Protein AF-A0A935IYG6-F1 (afdb_monomer)

pLDDT: mean 78.75, std 16.82, range [29.22, 98.38]

Mean predicted aligned error: 13.27 Å

Structure (mmCIF, N/CA/C/O backbone):
data_AF-A0A935IYG6-F1
#
_entry.id   AF-A0A935IYG6-F1
#
loop_
_atom_site.group_PDB
_atom_site.id
_atom_site.type_symbol
_atom_site.label_atom_id
_atom_site.label_alt_id
_atom_site.label_comp_id
_atom_site.label_asym_id
_atom_site.label_entity_id
_atom_site.label_seq_id
_atom_site.pdbx_PDB_ins_code
_atom_site.Cartn_x
_atom_site.Cartn_y
_atom_site.Cartn_z
_atom_site.occupancy
_atom_site.B_iso_or_equiv
_atom_site.auth_seq_id
_atom_site.auth_comp_id
_atom_site.auth_asym_id
_atom_site.auth_atom_id
_atom_site.pdbx_PDB_model_num
ATOM 1 N N . MET A 1 1 ? -19.644 -22.750 62.988 1.00 40.28 1 MET A N 1
ATOM 2 C CA . MET A 1 1 ? -19.690 -23.299 61.615 1.00 40.28 1 MET A CA 1
ATOM 3 C C . MET A 1 1 ? -19.939 -22.162 60.631 1.00 40.28 1 MET A C 1
ATOM 5 O O . MET A 1 1 ? -20.826 -21.366 60.889 1.00 40.28 1 MET A O 1
ATOM 9 N N . LYS A 1 2 ? -19.147 -22.126 59.548 1.00 41.41 2 LYS A N 1
ATOM 10 C CA . LYS A 1 2 ? -19.272 -21.324 58.309 1.00 41.41 2 LYS A CA 1
ATOM 11 C C . LYS A 1 2 ? -19.152 -19.790 58.419 1.00 41.41 2 LYS A C 1
ATOM 13 O O . LYS A 1 2 ? -20.138 -19.070 58.487 1.00 41.41 2 LYS A O 1
ATOM 18 N N . LYS A 1 3 ? -17.904 -19.307 58.312 1.00 43.28 3 LYS A N 1
ATOM 19 C CA . LYS A 1 3 ? -17.588 -17.975 57.767 1.00 43.28 3 LYS A CA 1
ATOM 20 C C . LYS A 1 3 ? -17.983 -17.962 56.285 1.00 43.28 3 LYS A C 1
ATOM 22 O O . LYS A 1 3 ? -17.543 -18.831 55.534 1.00 43.28 3 LYS A O 1
ATOM 27 N N . LEU A 1 4 ? -18.822 -17.009 55.894 1.00 43.34 4 LEU A N 1
ATOM 28 C CA . LEU A 1 4 ? -19.201 -16.761 54.507 1.00 43.34 4 LE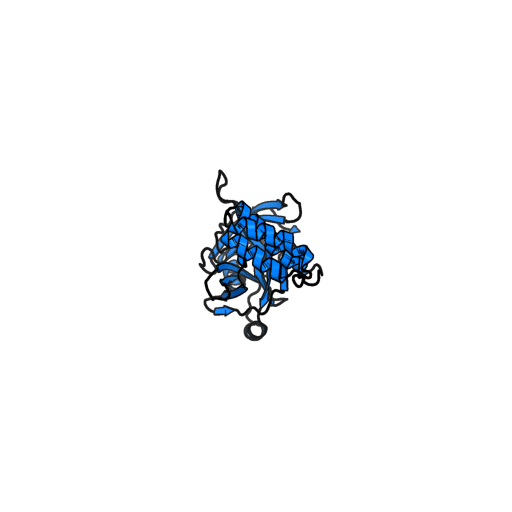U A CA 1
ATOM 29 C C . LEU A 1 4 ? -17.998 -16.113 53.801 1.00 43.34 4 LEU A C 1
ATOM 31 O O . LEU A 1 4 ? -17.672 -14.956 54.051 1.00 43.34 4 LEU A O 1
ATOM 35 N N . LEU A 1 5 ? -17.281 -16.894 52.995 1.00 43.50 5 LEU A N 1
ATOM 36 C CA . LEU A 1 5 ? -16.198 -16.411 52.145 1.00 43.50 5 LEU A CA 1
ATOM 37 C C . LEU A 1 5 ? -16.827 -15.914 50.837 1.00 43.50 5 LEU A C 1
ATOM 39 O O . LEU A 1 5 ? -17.147 -16.710 49.957 1.00 43.50 5 LEU A O 1
ATOM 43 N N . THR A 1 6 ? -17.046 -14.607 50.724 1.00 47.53 6 THR A N 1
ATOM 44 C CA . THR A 1 6 ? -17.443 -13.982 49.458 1.00 47.53 6 THR A CA 1
ATOM 45 C C . THR A 1 6 ? -16.228 -13.962 48.536 1.00 47.53 6 THR A C 1
ATOM 47 O O . THR A 1 6 ? -15.351 -13.110 48.659 1.00 47.53 6 THR A O 1
ATOM 50 N N . ILE A 1 7 ? -16.152 -14.934 47.629 1.00 48.38 7 ILE A N 1
ATOM 51 C CA . ILE A 1 7 ? -15.194 -14.938 46.523 1.00 48.38 7 ILE A CA 1
ATOM 52 C C . ILE A 1 7 ? -15.713 -13.938 45.484 1.00 48.38 7 ILE A C 1
ATOM 54 O O . ILE A 1 7 ? -16.640 -14.232 44.732 1.00 48.38 7 ILE A O 1
ATOM 58 N N . LEU A 1 8 ? -15.129 -12.740 45.455 1.00 48.56 8 LEU A N 1
ATOM 59 C CA . LEU A 1 8 ? -15.246 -11.832 44.316 1.00 48.56 8 LEU A CA 1
ATOM 60 C C . LEU A 1 8 ? -14.416 -12.416 43.168 1.00 48.56 8 LEU A C 1
ATOM 62 O O . LEU A 1 8 ? -13.206 -12.220 43.089 1.00 48.56 8 LEU A O 1
ATOM 66 N N . ILE A 1 9 ? -15.075 -13.162 42.284 1.00 48.91 9 ILE A N 1
ATOM 67 C CA . ILE A 1 9 ? -14.540 -13.482 40.962 1.00 48.91 9 ILE A CA 1
ATOM 68 C C . ILE A 1 9 ? -14.568 -12.170 40.177 1.00 48.91 9 ILE A C 1
ATOM 70 O O . ILE A 1 9 ? -15.597 -11.786 39.622 1.00 48.91 9 ILE A O 1
ATOM 74 N N . SER A 1 10 ? -13.457 -11.433 40.178 1.00 52.28 10 SER A N 1
ATOM 75 C CA . SER A 1 10 ? -13.277 -10.315 39.258 1.00 52.28 10 SER A CA 1
ATOM 76 C C . SER A 1 10 ? -13.258 -10.884 37.841 1.00 52.28 10 SER A C 1
ATOM 78 O O . SER A 1 10 ? -12.287 -11.533 37.445 1.00 52.28 10 SER A O 1
ATOM 80 N N . LEU A 1 11 ? -14.354 -10.685 37.101 1.00 49.28 11 LEU A N 1
ATOM 81 C CA . LEU A 1 11 ? -14.415 -10.940 35.667 1.00 49.28 11 LEU A CA 1
ATOM 82 C C . LEU A 1 11 ? -13.204 -10.279 35.007 1.00 49.28 11 LEU A C 1
ATOM 84 O O . LEU A 1 11 ? -13.003 -9.069 35.126 1.00 49.28 11 LEU A O 1
ATOM 88 N N . SER A 1 12 ? -12.416 -11.080 34.299 1.00 45.16 12 SER A N 1
ATOM 89 C CA . SER A 1 12 ? -11.408 -10.608 33.366 1.00 45.16 12 SER A CA 1
ATOM 90 C C . SER A 1 12 ? -12.100 -9.775 32.290 1.00 45.16 12 SER A C 1
ATOM 92 O O . SER A 1 12 ? -12.625 -10.288 31.302 1.00 45.16 12 SER A O 1
ATOM 94 N N . PHE A 1 13 ? -12.113 -8.458 32.479 1.00 50.12 13 PHE A N 1
ATOM 95 C CA . PHE A 1 13 ? -12.358 -7.547 31.378 1.00 50.12 13 PHE A CA 1
ATOM 96 C C . PHE A 1 13 ? -11.207 -7.751 30.396 1.00 50.12 13 PHE A C 1
ATOM 98 O O . PHE A 1 13 ? -10.079 -7.328 30.638 1.00 50.12 13 PHE A O 1
ATOM 105 N N . GLY A 1 14 ? -11.491 -8.442 29.292 1.00 47.25 14 GLY A N 1
ATOM 106 C CA . GLY A 1 14 ? -10.667 -8.410 28.094 1.00 47.25 14 GLY A CA 1
ATOM 107 C C . GLY A 1 14 ? -10.685 -6.993 27.538 1.00 47.25 14 GLY A C 1
ATOM 108 O O . GLY A 1 14 ? -11.363 -6.709 26.555 1.00 47.25 14 GLY A O 1
ATOM 109 N N . GLN A 1 15 ? -9.972 -6.081 28.195 1.00 46.12 15 GLN A N 1
ATOM 110 C CA . GLN A 1 15 ? -9.564 -4.833 27.588 1.00 46.12 15 GLN A CA 1
ATOM 111 C C . GLN A 1 15 ? -8.638 -5.237 26.451 1.00 46.12 15 GLN A C 1
ATOM 113 O O . GLN A 1 15 ? -7.500 -5.657 26.658 1.00 46.12 15 GLN A O 1
ATOM 118 N N . LEU A 1 16 ? -9.173 -5.178 25.235 1.00 47.53 16 LEU A N 1
ATOM 119 C CA . LEU A 1 16 ? -8.392 -5.196 24.016 1.00 47.53 16 LEU A CA 1
ATOM 120 C C . LEU A 1 16 ? -7.551 -3.911 24.030 1.00 47.53 16 LEU A C 1
ATOM 122 O O . LEU A 1 16 ? -7.937 -2.901 23.446 1.00 47.53 16 LEU A O 1
ATOM 126 N N . LEU A 1 17 ? -6.469 -3.909 24.809 1.00 54.66 17 LEU A N 1
ATOM 127 C CA . LEU A 1 17 ? -5.545 -2.791 24.859 1.00 54.66 17 LEU A CA 1
ATOM 128 C C . LEU A 1 17 ? -4.977 -2.643 23.453 1.00 54.66 17 LEU A C 1
ATOM 130 O O . LEU A 1 17 ? -4.512 -3.623 22.864 1.00 54.66 17 LEU A O 1
ATOM 134 N N . ALA A 1 18 ? -5.064 -1.431 22.906 1.00 56.53 18 ALA A N 1
ATOM 135 C CA . ALA A 1 18 ? -4.290 -1.082 21.730 1.00 56.53 18 ALA A CA 1
ATOM 136 C C . ALA A 1 18 ? -2.843 -1.501 22.009 1.00 56.53 18 ALA A C 1
ATOM 138 O O . ALA A 1 18 ? -2.280 -1.139 23.044 1.00 56.53 18 ALA A O 1
ATOM 139 N N . GLN A 1 19 ? -2.298 -2.365 21.155 1.00 69.88 19 GLN A N 1
ATOM 140 C CA . GLN A 1 19 ? -0.937 -2.837 21.322 1.00 69.88 19 GLN A CA 1
ATOM 141 C C . GLN A 1 19 ? 0.008 -1.631 21.254 1.00 69.88 19 GLN A C 1
ATOM 143 O O . GLN A 1 19 ? -0.210 -0.729 20.447 1.00 69.88 19 GLN A O 1
ATOM 148 N N . ASP A 1 20 ? 1.023 -1.614 22.119 1.00 84.25 20 ASP A N 1
ATOM 149 C CA . ASP A 1 20 ? 2.047 -0.569 22.108 1.00 84.25 20 ASP A CA 1
ATOM 150 C C . ASP A 1 20 ? 2.700 -0.482 20.720 1.00 84.25 20 ASP A C 1
ATOM 152 O O . ASP A 1 20 ? 2.922 -1.518 20.081 1.00 84.25 20 ASP A O 1
ATOM 156 N N . ALA A 1 21 ? 2.984 0.737 20.260 1.00 91.69 21 ALA A N 1
ATOM 157 C CA . ALA A 1 21 ? 3.520 1.025 18.934 1.00 91.69 21 ALA A CA 1
ATOM 158 C C . ALA A 1 21 ? 4.798 0.218 18.665 1.00 91.69 21 ALA A C 1
ATOM 160 O O . ALA A 1 21 ? 4.948 -0.355 17.589 1.00 91.69 21 ALA A O 1
ATOM 161 N N . GLU A 1 22 ? 5.659 0.082 19.677 1.00 93.62 22 GLU A N 1
ATOM 162 C CA . GLU A 1 22 ? 6.867 -0.748 19.638 1.00 93.62 22 GLU A CA 1
ATOM 163 C C . GLU A 1 22 ? 6.551 -2.197 19.245 1.00 93.62 22 GLU A C 1
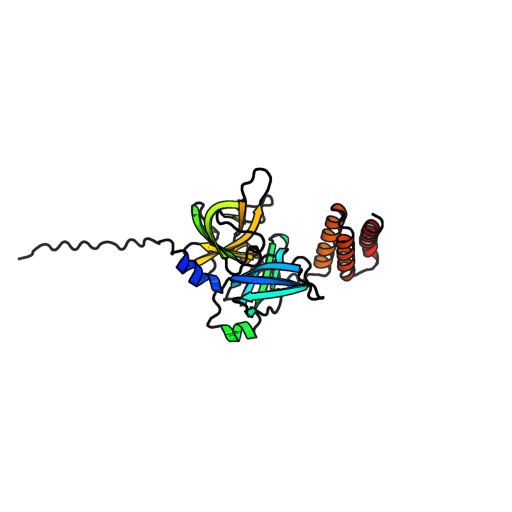ATOM 165 O O . GLU A 1 22 ? 7.103 -2.734 18.289 1.00 93.62 22 GLU A O 1
ATOM 170 N N . LYS A 1 23 ? 5.577 -2.823 19.908 1.00 91.44 23 LYS A N 1
ATOM 171 C CA . LYS A 1 23 ? 5.231 -4.223 19.636 1.00 91.44 23 LYS A CA 1
ATOM 172 C C . LYS A 1 23 ? 4.474 -4.406 18.319 1.00 91.44 23 LYS A C 1
ATOM 174 O O . LYS A 1 23 ? 4.378 -5.533 17.827 1.00 91.44 23 LYS A O 1
ATOM 179 N N . VAL A 1 24 ? 3.832 -3.354 17.804 1.00 93.38 24 VAL A N 1
ATOM 180 C CA . VAL A 1 24 ? 3.268 -3.362 16.446 1.00 93.38 24 VAL A CA 1
ATOM 181 C C . VAL A 1 24 ? 4.408 -3.317 15.438 1.00 93.38 24 VAL A C 1
ATOM 183 O O . VAL A 1 24 ? 4.445 -4.149 14.532 1.00 93.38 24 VAL A O 1
ATOM 186 N N . TYR A 1 25 ? 5.363 -2.412 15.645 1.00 94.06 25 TYR A N 1
ATOM 187 C CA . TYR A 1 25 ? 6.549 -2.281 14.815 1.00 94.06 25 TYR A CA 1
ATOM 188 C C . TYR A 1 25 ? 7.324 -3.596 14.731 1.00 94.06 25 TYR A C 1
ATOM 190 O O . TYR A 1 25 ? 7.471 -4.127 13.639 1.00 94.06 25 TYR A O 1
ATOM 198 N N . GLU A 1 26 ? 7.709 -4.200 15.857 1.00 91.38 26 GLU A N 1
ATOM 199 C CA . GLU A 1 26 ? 8.453 -5.472 15.884 1.00 91.38 26 GLU A CA 1
ATOM 200 C C . GLU A 1 26 ? 7.781 -6.594 15.077 1.00 91.38 26 GLU A C 1
ATOM 202 O O . GLU A 1 26 ? 8.454 -7.408 14.447 1.00 91.38 26 GLU A O 1
ATOM 207 N N . LYS A 1 27 ? 6.444 -6.646 15.084 1.00 89.69 27 LYS A N 1
ATOM 208 C CA . LYS A 1 27 ? 5.678 -7.686 14.383 1.00 89.69 27 LYS A CA 1
ATOM 209 C C . LYS A 1 27 ? 5.507 -7.417 12.896 1.00 89.69 27 LYS A C 1
ATOM 211 O O . LYS A 1 27 ? 5.403 -8.367 12.123 1.00 89.69 27 LYS A O 1
ATOM 216 N N . VAL A 1 28 ? 5.376 -6.150 12.514 1.00 91.50 28 VAL A N 1
ATOM 217 C CA . VAL A 1 28 ? 4.995 -5.755 11.152 1.00 91.50 28 VAL A CA 1
ATOM 218 C C . VAL A 1 28 ? 6.203 -5.358 10.321 1.00 91.50 28 VAL A C 1
ATOM 220 O O . VAL A 1 28 ? 6.216 -5.637 9.127 1.00 91.50 28 VAL A O 1
ATOM 223 N N . ASN A 1 29 ? 7.199 -4.730 10.943 1.00 91.50 29 ASN A N 1
ATOM 224 C CA . ASN A 1 29 ? 8.321 -4.074 10.289 1.00 91.50 29 ASN A CA 1
ATOM 225 C C . ASN A 1 29 ? 8.933 -4.923 9.186 1.00 91.50 29 ASN A C 1
ATOM 227 O O . ASN A 1 29 ? 9.077 -4.475 8.056 1.00 91.50 29 ASN A O 1
ATOM 231 N N . ASP A 1 30 ? 9.262 -6.167 9.520 1.00 89.94 30 ASP A N 1
ATOM 232 C CA . ASP A 1 30 ? 10.034 -6.973 8.598 1.00 89.94 30 ASP A CA 1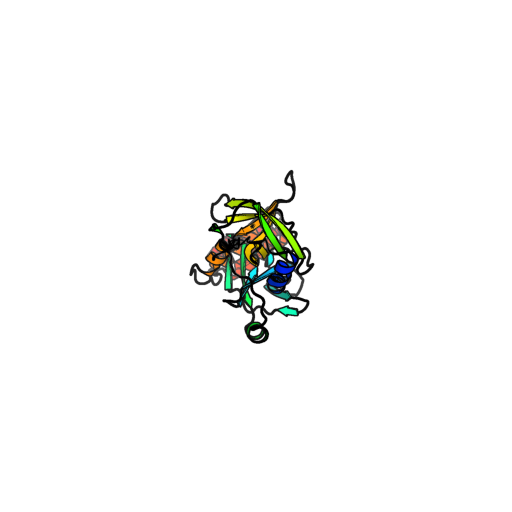
ATOM 233 C C . ASP A 1 30 ? 9.211 -7.423 7.372 1.00 89.94 30 ASP A C 1
ATOM 235 O O . ASP A 1 30 ? 9.782 -7.867 6.378 1.00 89.94 30 ASP A O 1
ATOM 239 N N . ALA A 1 31 ? 7.876 -7.306 7.428 1.00 91.69 31 ALA A N 1
ATOM 240 C CA . ALA A 1 31 ? 6.977 -7.563 6.303 1.00 91.69 31 ALA A CA 1
ATOM 241 C C . ALA A 1 31 ? 6.884 -6.373 5.336 1.00 91.69 31 ALA A C 1
ATOM 243 O O . ALA A 1 31 ? 6.247 -6.496 4.290 1.00 91.69 31 ALA A O 1
ATOM 244 N N . VAL A 1 32 ? 7.459 -5.220 5.685 1.00 94.06 32 VAL A N 1
ATOM 245 C CA . VAL A 1 32 ? 7.469 -4.016 4.854 1.00 94.06 32 VAL A CA 1
ATOM 246 C C . VAL A 1 32 ? 8.848 -3.862 4.238 1.00 94.06 32 VAL A C 1
ATOM 248 O O . VAL A 1 32 ? 9.844 -3.822 4.951 1.00 94.06 32 VAL A O 1
ATOM 251 N N . VAL A 1 33 ? 8.883 -3.761 2.914 1.00 93.69 33 VAL A N 1
ATOM 252 C CA . VAL A 1 33 ? 10.106 -3.670 2.114 1.00 93.69 33 VAL A CA 1
ATOM 253 C C . VAL A 1 33 ? 10.189 -2.321 1.424 1.00 93.69 33 VAL A C 1
ATOM 255 O O . VAL A 1 33 ? 9.171 -1.684 1.142 1.00 93.69 33 VAL A O 1
ATOM 258 N N . ARG A 1 34 ? 11.401 -1.895 1.091 1.00 94.62 34 ARG A N 1
ATOM 259 C CA . ARG A 1 34 ? 11.626 -0.792 0.159 1.00 94.62 34 ARG A CA 1
ATOM 260 C C . ARG A 1 34 ? 11.544 -1.315 -1.271 1.00 94.62 34 ARG A C 1
ATOM 262 O O . ARG A 1 34 ? 11.990 -2.425 -1.551 1.00 94.62 34 ARG A O 1
ATOM 269 N N . ILE A 1 35 ? 10.965 -0.520 -2.162 1.00 94.88 35 ILE A N 1
ATOM 270 C CA . ILE A 1 35 ? 10.885 -0.810 -3.593 1.00 94.88 35 ILE A CA 1
ATOM 271 C C . ILE A 1 35 ? 11.725 0.213 -4.338 1.00 94.88 35 ILE A C 1
ATOM 273 O O . ILE A 1 35 ? 11.615 1.409 -4.077 1.00 94.88 35 ILE A O 1
ATOM 277 N N . PHE A 1 36 ? 12.519 -0.271 -5.282 1.00 91.88 36 PHE A N 1
ATOM 278 C CA . PHE A 1 36 ? 13.256 0.541 -6.236 1.00 91.88 36 PHE A CA 1
ATOM 279 C C . PHE A 1 36 ? 12.905 0.124 -7.647 1.00 91.88 36 PHE A C 1
ATOM 281 O O . PHE A 1 36 ? 12.746 -1.067 -7.926 1.00 91.88 36 PHE A O 1
ATOM 288 N N . THR A 1 37 ? 12.821 1.104 -8.532 1.00 89.00 37 THR A N 1
ATOM 289 C CA . THR A 1 37 ? 12.552 0.874 -9.943 1.00 89.00 37 THR A CA 1
ATOM 290 C C . THR A 1 37 ? 13.620 1.530 -10.796 1.00 89.00 37 THR A C 1
ATOM 292 O O . THR A 1 37 ? 14.154 2.585 -10.445 1.00 89.00 37 THR A O 1
ATOM 295 N N . TYR A 1 38 ? 13.972 0.870 -11.895 1.00 81.12 38 TYR A N 1
ATOM 296 C CA . TYR A 1 38 ? 15.053 1.282 -12.781 1.00 81.12 38 TYR A CA 1
ATOM 297 C C . TYR A 1 38 ? 14.644 1.119 -14.235 1.00 81.12 38 TYR A C 1
ATOM 299 O O . TYR A 1 38 ? 13.874 0.216 -14.578 1.00 81.12 38 TYR A O 1
ATOM 307 N N . HIS A 1 39 ? 15.239 1.947 -15.083 1.00 79.56 39 HIS A N 1
ATOM 308 C CA . HIS A 1 39 ? 15.209 1.713 -16.515 1.00 79.56 39 HIS A CA 1
ATOM 309 C C . HIS A 1 39 ? 16.149 0.566 -16.912 1.00 79.56 39 HIS A C 1
ATOM 311 O O . HIS A 1 39 ? 17.020 0.150 -16.141 1.00 79.56 39 HIS A O 1
ATOM 317 N N . ASN A 1 40 ? 16.006 0.060 -18.138 1.00 77.31 40 ASN A N 1
ATOM 318 C CA . ASN A 1 40 ? 16.888 -0.983 -18.686 1.00 77.31 40 ASN A CA 1
ATOM 319 C C . ASN A 1 40 ? 18.382 -0.607 -18.708 1.00 77.31 40 ASN A C 1
ATOM 321 O O . ASN A 1 40 ? 19.232 -1.493 -18.691 1.00 77.31 40 ASN A O 1
ATOM 325 N N . ASP A 1 41 ? 18.712 0.684 -18.733 1.00 81.88 41 ASP A N 1
ATOM 326 C CA . ASP A 1 41 ? 20.089 1.187 -18.636 1.00 81.88 41 ASP A CA 1
ATOM 327 C C . ASP A 1 41 ? 20.609 1.269 -17.184 1.00 81.88 41 ASP A C 1
ATOM 329 O O . ASP A 1 41 ? 21.698 1.785 -16.935 1.00 81.88 41 ASP A O 1
ATOM 333 N N . HIS A 1 42 ? 19.838 0.739 -16.227 1.00 79.50 42 HIS A N 1
ATOM 334 C CA . HIS A 1 42 ? 20.088 0.746 -14.785 1.00 79.50 42 HIS A CA 1
ATOM 335 C C . HIS A 1 42 ? 20.084 2.131 -14.127 1.00 79.50 42 HIS A C 1
ATOM 337 O O . HIS A 1 42 ? 20.491 2.263 -12.968 1.00 79.50 42 HIS A O 1
ATOM 343 N N . THR A 1 43 ? 19.581 3.163 -14.805 1.00 83.88 43 THR A N 1
ATOM 344 C CA . THR A 1 43 ? 19.320 4.452 -14.161 1.00 83.88 43 THR A CA 1
ATOM 345 C C . THR A 1 43 ? 18.130 4.340 -13.206 1.00 83.88 43 THR A C 1
ATOM 347 O O . THR A 1 43 ? 17.142 3.654 -13.476 1.00 83.88 43 THR A O 1
ATOM 350 N N . SER A 1 44 ? 18.246 4.972 -12.035 1.00 86.81 44 SER A N 1
ATOM 351 C CA . SER A 1 44 ? 17.179 4.985 -11.030 1.00 86.81 44 SER A CA 1
ATOM 352 C C . SER A 1 44 ? 15.971 5.750 -11.564 1.00 86.81 44 SER A C 1
ATOM 354 O O . SER A 1 44 ? 16.103 6.918 -11.918 1.00 86.81 44 SER A O 1
ATOM 356 N N . HIS A 1 45 ? 14.801 5.115 -11.546 1.00 87.12 45 HIS A N 1
ATOM 357 C CA . HIS A 1 45 ? 13.539 5.711 -11.977 1.00 87.12 45 HIS A CA 1
ATOM 358 C C . HIS A 1 45 ? 12.710 6.192 -10.781 1.00 87.12 45 HIS A C 1
ATOM 360 O O . HIS A 1 45 ? 12.352 7.365 -10.683 1.00 87.12 45 HIS A O 1
ATOM 366 N N . GLY A 1 46 ? 12.445 5.296 -9.830 1.00 87.56 46 GLY A N 1
ATOM 367 C CA . GLY A 1 46 ? 11.523 5.565 -8.735 1.00 87.56 46 GLY A CA 1
ATOM 368 C C . GLY A 1 46 ? 11.820 4.757 -7.482 1.00 87.56 46 GLY A C 1
ATOM 369 O O . GLY A 1 46 ? 12.636 3.833 -7.460 1.00 87.56 46 GLY A O 1
ATOM 370 N N . GLN A 1 47 ? 11.137 5.135 -6.405 1.00 92.19 47 GLN A N 1
ATOM 371 C CA . GLN A 1 47 ? 11.171 4.398 -5.153 1.00 92.19 47 GLN A CA 1
ATOM 372 C C . GLN A 1 47 ? 9.814 4.412 -4.461 1.00 92.19 47 GLN A C 1
ATOM 374 O O . GLN A 1 47 ? 9.026 5.352 -4.591 1.00 92.19 47 GLN A O 1
ATOM 379 N N . GLY A 1 48 ? 9.586 3.387 -3.656 1.00 95.38 48 GLY A N 1
ATOM 380 C CA . GLY A 1 48 ? 8.387 3.233 -2.860 1.00 95.38 48 GLY A CA 1
ATOM 381 C C . GLY A 1 48 ? 8.588 2.229 -1.740 1.00 95.38 48 GLY A C 1
ATOM 382 O O . GLY A 1 48 ? 9.702 1.903 -1.326 1.00 95.38 48 GLY A O 1
ATOM 383 N N . SER A 1 49 ? 7.470 1.717 -1.265 1.00 97.25 49 SER A N 1
ATOM 384 C CA . SER A 1 49 ? 7.380 0.673 -0.259 1.00 97.25 49 SER A CA 1
ATOM 385 C C . SER A 1 49 ? 6.584 -0.503 -0.813 1.00 97.25 49 SER A C 1
ATOM 387 O O . SER A 1 49 ? 5.858 -0.376 -1.800 1.00 97.25 49 SER A O 1
ATOM 389 N N . GLY A 1 50 ? 6.706 -1.660 -0.182 1.00 95.75 50 GLY A N 1
ATOM 390 C CA . GLY A 1 50 ? 5.895 -2.825 -0.486 1.00 95.75 50 GLY A CA 1
ATOM 391 C C . GLY A 1 50 ? 5.605 -3.636 0.765 1.00 95.75 50 GLY A C 1
ATOM 392 O O . GLY A 1 50 ? 6.285 -3.495 1.779 1.00 95.75 50 GLY A O 1
ATOM 393 N N . VAL A 1 51 ? 4.597 -4.500 0.695 1.00 95.12 51 VAL A N 1
ATOM 394 C CA . VAL A 1 51 ? 4.166 -5.336 1.819 1.00 95.12 51 VAL A CA 1
ATOM 395 C C . VAL A 1 51 ? 4.142 -6.801 1.410 1.00 95.12 51 VAL A C 1
ATOM 397 O O . VAL A 1 51 ? 3.468 -7.173 0.448 1.00 95.12 51 VAL A O 1
ATOM 400 N N . ILE A 1 52 ? 4.851 -7.639 2.163 1.00 90.81 52 ILE A N 1
ATOM 401 C CA . ILE A 1 52 ? 4.923 -9.083 1.955 1.00 90.81 52 ILE A CA 1
ATOM 402 C C . ILE A 1 52 ? 3.705 -9.779 2.579 1.00 90.81 52 ILE A C 1
ATOM 404 O O . ILE A 1 52 ? 3.435 -9.666 3.779 1.00 90.81 52 ILE A O 1
ATOM 408 N N . ILE A 1 53 ? 3.008 -10.588 1.776 1.00 84.56 53 ILE A N 1
ATOM 409 C CA . ILE A 1 53 ? 1.898 -11.447 2.211 1.00 84.56 53 ILE A CA 1
ATOM 410 C C . ILE A 1 53 ? 2.248 -12.925 1.987 1.00 84.56 53 ILE A C 1
ATOM 412 O O . ILE A 1 53 ? 2.398 -13.381 0.849 1.00 84.56 53 ILE A O 1
ATOM 416 N N . LYS A 1 54 ? 2.352 -13.687 3.092 1.00 64.88 54 LYS A N 1
ATOM 417 C CA . LYS A 1 54 ? 2.949 -15.044 3.126 1.00 64.88 54 LYS A CA 1
ATOM 418 C C . LYS A 1 54 ? 2.244 -16.043 2.274 1.00 64.88 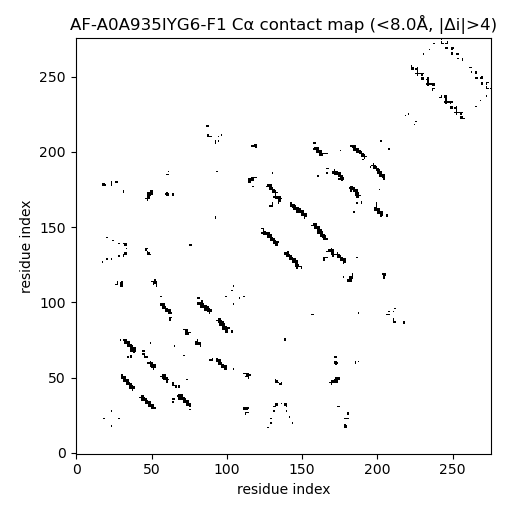54 LYS A C 1
ATOM 420 O O . LYS A 1 54 ? 2.901 -16.782 1.551 1.00 64.88 54 LYS A O 1
ATOM 425 N N . ASP A 1 55 ? 0.924 -16.087 2.434 1.00 66.12 55 ASP A N 1
ATOM 426 C CA . ASP A 1 55 ? 0.139 -17.248 2.030 1.00 66.12 55 ASP A CA 1
ATOM 427 C C . ASP A 1 55 ? 0.262 -17.493 0.524 1.00 66.12 55 ASP A C 1
ATOM 429 O O . ASP A 1 55 ? -0.033 -18.580 0.040 1.00 66.12 55 ASP A O 1
ATOM 433 N N . LYS A 1 56 ? 0.734 -16.477 -0.209 1.00 65.19 56 LYS A N 1
ATOM 434 C CA . LYS A 1 56 ? 0.922 -16.494 -1.651 1.00 65.19 56 LYS A CA 1
ATOM 435 C C . LYS A 1 56 ? 2.333 -16.075 -2.103 1.00 65.19 56 LYS A C 1
ATOM 437 O O . LYS A 1 56 ? 2.625 -16.121 -3.291 1.00 65.19 56 LYS A O 1
ATOM 442 N N . GLY A 1 57 ? 3.223 -15.697 -1.177 1.00 78.31 57 GLY A N 1
ATOM 443 C CA . GLY A 1 57 ? 4.566 -15.199 -1.493 1.00 78.31 57 GLY A CA 1
ATOM 444 C C . GLY A 1 57 ? 4.540 -13.902 -2.301 1.00 78.31 57 GLY A C 1
ATOM 445 O O . GLY A 1 57 ? 5.325 -13.739 -3.228 1.00 78.31 57 GLY A O 1
ATOM 446 N N . TRP A 1 58 ? 3.599 -13.011 -2.002 1.00 87.44 58 TRP A N 1
ATOM 447 C CA . TRP A 1 58 ? 3.373 -11.801 -2.788 1.00 87.44 58 TRP A CA 1
ATOM 448 C C . TRP A 1 58 ? 3.961 -10.568 -2.124 1.00 87.44 58 TRP A C 1
ATOM 450 O O . TRP A 1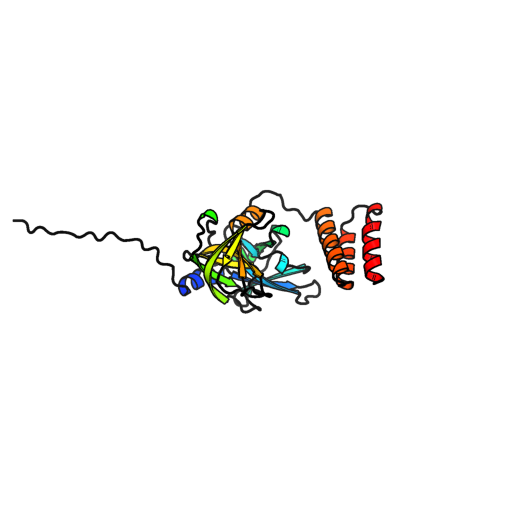 58 ? 3.929 -10.458 -0.901 1.00 87.44 58 TRP A O 1
ATOM 460 N N . VAL A 1 59 ? 4.414 -9.621 -2.939 1.00 91.88 59 VAL A N 1
ATOM 461 C CA . VAL A 1 59 ? 4.692 -8.243 -2.533 1.00 91.88 59 VAL A CA 1
ATOM 462 C C . VAL A 1 59 ? 3.641 -7.346 -3.162 1.00 91.88 59 VAL A C 1
ATOM 464 O O . VAL A 1 59 ? 3.501 -7.310 -4.383 1.00 91.88 59 VAL A O 1
ATOM 467 N N . ILE A 1 60 ? 2.889 -6.637 -2.330 1.00 94.50 60 ILE A N 1
ATOM 468 C CA . ILE A 1 60 ? 1.933 -5.621 -2.769 1.00 94.50 60 ILE A CA 1
ATOM 469 C C . ILE A 1 60 ? 2.629 -4.269 -2.734 1.00 94.50 60 ILE A C 1
ATOM 471 O O . ILE A 1 60 ? 3.250 -3.929 -1.733 1.00 94.50 60 ILE A O 1
ATOM 475 N N . THR A 1 61 ? 2.483 -3.489 -3.795 1.00 95.81 61 THR A N 1
ATOM 476 C CA . THR A 1 61 ? 2.880 -2.081 -3.853 1.00 95.81 61 THR A CA 1
ATOM 477 C C . THR A 1 61 ? 1.869 -1.302 -4.700 1.00 95.81 61 THR A C 1
ATOM 479 O O . THR A 1 61 ? 0.854 -1.855 -5.141 1.00 95.81 61 THR A O 1
ATOM 482 N N . ASN A 1 62 ? 2.105 -0.011 -4.904 1.00 94.75 62 ASN A N 1
ATOM 483 C CA . ASN A 1 62 ? 1.294 0.783 -5.812 1.00 94.75 62 ASN A CA 1
ATOM 484 C C . ASN A 1 62 ? 1.749 0.630 -7.262 1.00 94.75 62 ASN A C 1
ATOM 486 O O . ASN A 1 62 ? 2.934 0.470 -7.544 1.00 94.75 62 ASN A O 1
ATOM 490 N N . TYR A 1 63 ? 0.800 0.724 -8.189 1.00 91.38 63 TYR A N 1
ATOM 491 C CA . TYR A 1 63 ? 1.096 0.673 -9.618 1.00 91.38 63 TYR A CA 1
ATOM 492 C C . TYR A 1 63 ? 1.966 1.855 -10.056 1.00 91.38 63 TYR A C 1
ATOM 494 O O . TYR A 1 63 ? 2.937 1.662 -10.782 1.00 91.38 63 TYR A O 1
ATOM 502 N N . HIS A 1 64 ? 1.695 3.062 -9.552 1.00 89.12 64 HIS A N 1
ATOM 503 C CA . HIS A 1 64 ? 2.469 4.252 -9.913 1.00 89.12 64 HIS A CA 1
ATOM 504 C C . HIS A 1 64 ? 3.935 4.212 -9.452 1.00 89.12 64 HIS A C 1
ATOM 506 O O . HIS A 1 64 ? 4.737 4.983 -9.965 1.00 89.12 64 HIS A O 1
ATOM 512 N N . VAL A 1 65 ? 4.303 3.334 -8.506 1.00 90.81 65 VAL A N 1
ATOM 513 C CA . VAL A 1 65 ? 5.711 3.140 -8.105 1.00 90.81 65 VAL A CA 1
ATOM 514 C C . VAL A 1 65 ? 6.522 2.526 -9.250 1.00 90.81 65 VAL A C 1
ATOM 516 O O . VAL A 1 65 ? 7.714 2.807 -9.370 1.00 90.81 65 VAL A O 1
ATOM 519 N N . LEU A 1 66 ? 5.881 1.715 -10.103 1.00 85.38 66 LEU A N 1
ATOM 520 C CA . LEU A 1 66 ? 6.505 1.176 -11.310 1.00 85.38 66 LEU A CA 1
ATOM 521 C C . LEU A 1 66 ? 6.757 2.269 -12.354 1.00 85.38 66 LEU A C 1
ATOM 523 O O . LEU A 1 66 ? 7.834 2.298 -12.936 1.00 85.38 66 LEU A O 1
ATOM 527 N N . GLY A 1 67 ? 5.790 3.165 -12.570 1.00 78.25 67 GLY A N 1
ATOM 528 C CA . GLY A 1 67 ? 5.896 4.196 -13.603 1.00 78.25 67 GLY A CA 1
ATOM 529 C C . GLY A 1 67 ? 6.092 3.575 -14.990 1.00 78.25 67 GLY A C 1
ATOM 530 O O . GLY A 1 67 ? 5.323 2.697 -15.387 1.00 78.25 67 GLY A O 1
ATOM 531 N N . ASP A 1 68 ? 7.118 4.019 -15.716 1.00 74.69 68 ASP A N 1
ATOM 532 C CA . ASP A 1 68 ? 7.547 3.437 -16.994 1.00 74.69 68 ASP A CA 1
ATOM 533 C C . ASP A 1 68 ? 8.842 2.611 -16.887 1.00 74.69 68 ASP A C 1
ATOM 535 O O . ASP A 1 68 ? 9.413 2.236 -17.914 1.00 74.69 68 ASP A O 1
ATOM 539 N N . ALA A 1 69 ? 9.276 2.300 -15.661 1.00 74.69 69 ALA A N 1
ATOM 540 C CA . ALA A 1 69 ? 10.433 1.456 -15.398 1.00 74.69 69 ALA A CA 1
ATOM 541 C C . ALA A 1 69 ? 10.210 0.003 -15.835 1.00 74.69 69 ALA A C 1
ATOM 543 O O . ALA A 1 69 ? 9.118 -0.558 -15.713 1.00 74.69 69 ALA A O 1
ATOM 544 N N . GLU A 1 70 ? 11.287 -0.640 -16.278 1.00 77.50 70 GLU A N 1
ATOM 545 C CA . GLU A 1 70 ? 11.283 -2.040 -16.699 1.00 77.50 70 GLU A CA 1
ATOM 546 C C . GLU A 1 70 ? 11.775 -2.999 -15.606 1.00 77.50 70 GLU A C 1
ATOM 548 O O . GLU A 1 70 ? 11.448 -4.188 -15.624 1.00 77.50 70 GLU A O 1
ATOM 553 N N . ILE A 1 71 ? 12.543 -2.493 -14.638 1.00 76.81 71 ILE A N 1
ATOM 554 C CA . ILE A 1 71 ? 13.160 -3.291 -13.577 1.00 76.81 71 ILE A CA 1
ATOM 555 C C . ILE A 1 71 ? 12.597 -2.860 -12.225 1.00 76.81 71 ILE A C 1
ATOM 557 O O . ILE A 1 71 ? 12.557 -1.673 -11.909 1.00 76.81 71 ILE A O 1
ATOM 561 N N . ILE A 1 72 ? 12.217 -3.836 -11.398 1.00 86.31 72 ILE A N 1
ATOM 562 C CA . ILE A 1 72 ? 11.741 -3.621 -10.030 1.00 86.31 72 ILE A CA 1
ATOM 563 C C . ILE A 1 72 ? 12.505 -4.505 -9.047 1.00 86.31 72 ILE A C 1
ATOM 565 O O . ILE A 1 72 ? 12.597 -5.721 -9.217 1.00 86.31 72 ILE A O 1
ATOM 569 N N . HIS A 1 73 ? 13.036 -3.892 -7.995 1.00 88.00 73 HIS A N 1
ATOM 570 C CA . HIS A 1 73 ? 13.748 -4.565 -6.916 1.00 88.00 73 HIS A CA 1
ATOM 571 C C . HIS A 1 73 ? 13.076 -4.273 -5.580 1.00 88.00 73 HIS A C 1
ATOM 573 O O . HIS A 1 73 ? 12.645 -3.150 -5.321 1.00 88.00 73 HIS A O 1
ATOM 579 N N . ALA A 1 74 ? 13.031 -5.284 -4.717 1.00 91.38 74 ALA A N 1
ATOM 580 C CA . ALA A 1 74 ? 12.692 -5.107 -3.316 1.00 91.38 74 ALA A CA 1
ATOM 581 C C . ALA A 1 74 ? 13.965 -5.167 -2.462 1.00 91.38 74 ALA A C 1
ATOM 583 O O . ALA A 1 74 ? 14.934 -5.841 -2.814 1.00 91.38 74 ALA A O 1
ATOM 584 N N . GLU A 1 75 ? 13.967 -4.471 -1.334 1.00 89.88 75 GLU A N 1
ATOM 585 C CA . GLU A 1 75 ? 15.061 -4.485 -0.368 1.00 89.88 75 GLU A CA 1
ATOM 586 C C . GLU A 1 75 ? 14.512 -4.483 1.059 1.00 89.88 75 GLU A C 1
ATOM 588 O O . GLU A 1 75 ? 13.505 -3.828 1.335 1.00 89.88 75 GLU A O 1
ATOM 593 N N . HIS A 1 76 ? 15.177 -5.223 1.947 1.00 86.94 76 HIS A N 1
ATOM 594 C CA . HIS A 1 76 ? 14.923 -5.194 3.385 1.00 86.94 76 HIS A CA 1
ATOM 595 C C . HIS A 1 76 ? 16.228 -5.298 4.174 1.00 86.94 76 HIS A C 1
ATOM 597 O O . HIS A 1 76 ? 16.997 -6.241 3.969 1.00 86.94 76 HIS A O 1
ATOM 603 N N . LYS A 1 77 ? 16.484 -4.369 5.096 1.00 83.88 77 LYS A N 1
ATOM 604 C CA . LYS A 1 77 ? 17.693 -4.285 5.934 1.00 83.88 77 LYS A CA 1
ATOM 605 C C . LYS A 1 77 ? 18.984 -4.371 5.110 1.00 83.88 77 LYS A C 1
ATOM 607 O O . LYS A 1 77 ? 19.908 -5.110 5.461 1.00 83.88 77 LYS A O 1
ATOM 612 N N . GLY A 1 78 ? 19.020 -3.670 3.977 1.00 81.12 78 GLY A N 1
ATOM 613 C CA . GLY A 1 78 ? 20.147 -3.686 3.037 1.00 81.12 78 GLY A CA 1
ATOM 614 C C . GLY A 1 78 ? 20.303 -4.980 2.227 1.00 81.12 78 GLY A C 1
ATOM 615 O O . GLY A 1 78 ? 21.291 -5.132 1.510 1.00 81.12 78 GLY A O 1
ATOM 616 N N . GLN A 1 79 ? 19.371 -5.933 2.334 1.00 82.75 79 GLN A N 1
ATOM 617 C CA . GLN A 1 79 ? 19.383 -7.164 1.544 1.00 82.75 79 GLN A CA 1
ATOM 618 C C . GLN A 1 79 ? 18.417 -7.052 0.372 1.00 82.75 79 GLN A C 1
ATOM 620 O O . GLN A 1 79 ? 17.220 -6.836 0.558 1.00 82.75 79 GLN A O 1
ATOM 625 N N . HIS A 1 80 ? 18.928 -7.273 -0.838 1.00 84.56 80 HIS A N 1
ATOM 626 C CA . HIS A 1 80 ? 18.089 -7.368 -2.025 1.00 84.56 80 HIS A CA 1
ATOM 627 C C . HIS A 1 80 ? 17.186 -8.601 -1.964 1.00 84.56 80 HIS A C 1
ATOM 629 O O . HIS A 1 80 ? 17.634 -9.732 -1.756 1.00 84.56 80 HIS A O 1
ATOM 635 N N . ILE A 1 81 ? 15.904 -8.368 -2.210 1.00 81.06 81 ILE A N 1
ATOM 636 C CA . ILE A 1 81 ? 14.863 -9.375 -2.326 1.00 81.06 81 ILE A CA 1
ATOM 637 C C . ILE A 1 81 ? 14.531 -9.509 -3.810 1.00 81.06 81 ILE A C 1
ATOM 639 O O . ILE A 1 81 ? 14.034 -8.578 -4.447 1.00 81.06 81 ILE A O 1
ATOM 643 N N . LYS A 1 82 ? 14.812 -10.689 -4.368 1.00 76.94 82 LYS A N 1
ATOM 644 C CA . LYS A 1 82 ? 14.478 -10.993 -5.761 1.00 76.94 82 LYS A CA 1
ATOM 645 C C . LYS A 1 82 ? 12.969 -11.148 -5.943 1.00 76.94 82 LYS A C 1
ATOM 647 O O . LYS A 1 82 ? 12.302 -11.828 -5.160 1.00 76.94 82 LYS A O 1
ATOM 652 N N . LEU A 1 83 ? 12.474 -10.569 -7.030 1.00 82.62 83 LEU A N 1
ATOM 653 C CA . LEU A 1 83 ? 11.097 -10.668 -7.499 1.00 82.62 83 LEU A CA 1
ATOM 654 C C . LEU A 1 83 ? 11.095 -11.420 -8.836 1.00 82.62 83 LEU A C 1
ATOM 656 O O . LEU A 1 83 ? 11.942 -11.150 -9.683 1.00 82.62 83 LEU A O 1
ATOM 660 N N . ASP A 1 84 ? 10.180 -12.375 -9.010 1.00 72.75 84 ASP A N 1
ATOM 661 C CA . ASP A 1 84 ? 10.148 -13.251 -10.194 1.00 72.75 84 ASP A CA 1
ATOM 662 C C . ASP A 1 84 ? 9.288 -12.691 -11.325 1.00 72.75 84 ASP A C 1
ATOM 664 O O . ASP A 1 84 ? 9.622 -12.828 -12.499 1.00 72.75 84 ASP A O 1
ATOM 668 N N . SER A 1 85 ? 8.124 -12.135 -10.990 1.00 73.31 85 SER A N 1
ATOM 669 C CA . SER A 1 85 ? 7.140 -11.708 -11.986 1.00 73.31 85 SER A CA 1
ATOM 670 C C . SER A 1 85 ? 6.067 -10.808 -11.386 1.00 73.31 85 SER A C 1
ATOM 672 O O . SER A 1 85 ? 5.870 -10.764 -10.169 1.00 73.31 85 SER A O 1
ATOM 674 N N . ILE A 1 86 ? 5.341 -10.118 -12.262 1.00 81.56 86 ILE A N 1
ATOM 675 C CA . ILE A 1 86 ? 4.094 -9.440 -11.917 1.00 81.56 86 ILE A CA 1
ATOM 676 C C . ILE A 1 86 ? 2.969 -10.480 -11.897 1.00 81.56 86 ILE A C 1
ATOM 678 O O . ILE A 1 86 ? 2.703 -11.137 -12.902 1.00 81.56 86 ILE A O 1
ATOM 682 N N . ILE A 1 87 ? 2.294 -10.607 -10.757 1.00 81.25 87 ILE A N 1
ATOM 683 C CA . ILE A 1 87 ? 1.134 -11.487 -10.569 1.00 81.25 87 ILE A CA 1
ATOM 684 C C . ILE A 1 87 ? -0.157 -10.789 -10.986 1.00 81.25 87 ILE A C 1
ATOM 686 O O . ILE A 1 87 ? -1.012 -11.394 -11.633 1.00 81.25 87 ILE A O 1
ATOM 690 N N . ALA A 1 88 ? -0.309 -9.521 -10.606 1.00 80.75 88 ALA A N 1
ATOM 691 C CA . ALA A 1 88 ? -1.472 -8.716 -10.946 1.00 80.75 88 ALA A CA 1
ATOM 692 C C . ALA A 1 88 ? -1.107 -7.233 -10.981 1.00 80.75 88 ALA A C 1
ATOM 694 O O . ALA A 1 88 ? -0.249 -6.775 -10.230 1.00 80.75 88 ALA A O 1
ATOM 695 N N . MET A 1 89 ? -1.807 -6.482 -11.823 1.00 82.19 89 MET A N 1
ATOM 696 C CA . MET A 1 89 ? -1.762 -5.027 -11.844 1.00 82.19 89 MET A CA 1
ATOM 697 C C . MET A 1 89 ? -3.164 -4.481 -12.105 1.00 82.19 89 MET A C 1
ATOM 699 O O . MET A 1 89 ? -3.945 -5.085 -12.842 1.00 82.19 89 MET A O 1
ATOM 703 N N . ASP A 1 90 ? -3.471 -3.347 -11.496 1.00 84.75 90 ASP A N 1
ATOM 704 C CA . ASP A 1 90 ? -4.712 -2.606 -11.686 1.00 84.75 90 ASP A CA 1
ATOM 705 C C . ASP A 1 90 ? -4.368 -1.120 -11.604 1.00 84.75 90 ASP A C 1
ATOM 707 O O . ASP A 1 90 ? -4.198 -0.567 -10.516 1.00 84.75 90 ASP A O 1
ATOM 711 N N . ALA A 1 91 ? -4.186 -0.507 -12.774 1.00 82.81 91 ALA A N 1
ATOM 712 C CA . ALA A 1 91 ? -3.802 0.894 -12.886 1.00 82.81 91 ALA A CA 1
ATOM 713 C C . ALA A 1 91 ? -4.893 1.823 -12.332 1.00 82.81 91 ALA A C 1
ATOM 715 O O . ALA A 1 91 ? -4.578 2.807 -11.666 1.00 82.81 91 ALA A O 1
ATOM 716 N N . ASP A 1 92 ? -6.171 1.470 -12.517 1.00 82.75 92 ASP A N 1
ATOM 717 C CA . ASP A 1 92 ? -7.300 2.263 -12.024 1.00 82.75 92 ASP A CA 1
ATOM 718 C C . ASP A 1 92 ? -7.313 2.303 -10.493 1.00 82.75 92 ASP A C 1
ATOM 720 O O . ASP A 1 92 ? -7.581 3.351 -9.889 1.00 82.75 92 ASP A O 1
ATOM 724 N N . LYS A 1 93 ? -6.994 1.169 -9.853 1.00 85.62 93 LYS A N 1
ATOM 725 C CA . LYS A 1 93 ? -6.874 1.040 -8.393 1.00 85.62 93 LYS A CA 1
ATOM 726 C C . LYS A 1 93 ? -5.512 1.381 -7.826 1.00 85.62 93 LYS A C 1
ATOM 728 O O . LYS A 1 93 ? -5.392 1.414 -6.605 1.00 85.62 93 LYS A O 1
ATOM 733 N N . ASP A 1 94 ? -4.533 1.670 -8.669 1.00 90.44 94 ASP A N 1
ATOM 734 C CA . ASP A 1 94 ? -3.158 1.913 -8.258 1.00 90.44 94 ASP A CA 1
ATOM 735 C C . ASP A 1 94 ? -2.553 0.730 -7.468 1.00 90.44 94 ASP A C 1
ATOM 737 O O . ASP A 1 94 ? -1.941 0.898 -6.412 1.00 90.44 94 ASP A O 1
ATOM 741 N N . VAL A 1 95 ? -2.745 -0.498 -7.964 1.00 92.00 95 VAL A N 1
ATOM 742 C CA . VAL A 1 95 ? -2.275 -1.738 -7.320 1.00 92.00 95 VAL A CA 1
ATOM 743 C C . VAL A 1 95 ? -1.318 -2.499 -8.229 1.00 92.00 95 VAL A C 1
ATOM 745 O O . VAL A 1 95 ? -1.625 -2.762 -9.391 1.00 92.00 95 VAL A O 1
ATOM 748 N N . LEU A 1 96 ? -0.195 -2.939 -7.662 1.00 90.44 96 LEU A N 1
ATOM 749 C CA . LEU A 1 96 ? 0.742 -3.874 -8.276 1.00 90.44 96 LEU A CA 1
ATOM 750 C C . LEU A 1 96 ? 1.064 -5.004 -7.293 1.00 90.44 96 LEU A C 1
ATOM 752 O O . LEU A 1 96 ? 1.371 -4.763 -6.126 1.00 90.44 96 LEU A O 1
ATOM 756 N N . ILE A 1 97 ? 0.984 -6.246 -7.765 1.00 90.69 97 ILE A N 1
ATOM 757 C CA . ILE A 1 97 ? 1.283 -7.451 -6.990 1.00 90.69 97 ILE A CA 1
ATOM 758 C C . ILE A 1 97 ? 2.395 -8.213 -7.697 1.00 90.69 97 ILE A C 1
ATOM 760 O O . ILE A 1 97 ? 2.264 -8.577 -8.865 1.00 90.69 97 ILE A O 1
ATOM 764 N N . LEU A 1 98 ? 3.472 -8.476 -6.969 1.00 87.81 98 LEU A N 1
ATOM 765 C CA . LEU A 1 98 ? 4.697 -9.099 -7.457 1.00 87.81 98 LEU A CA 1
ATOM 766 C C . LEU A 1 98 ? 4.914 -10.432 -6.745 1.00 87.81 98 LEU A C 1
ATOM 768 O O . LEU A 1 98 ? 4.559 -10.586 -5.578 1.00 87.81 98 LEU A O 1
ATOM 772 N N . GLN A 1 99 ? 5.517 -11.391 -7.432 1.00 84.88 99 GLN A N 1
ATOM 773 C CA . GLN A 1 99 ? 5.890 -12.678 -6.859 1.00 84.88 99 GLN A CA 1
ATOM 774 C C . GLN A 1 99 ? 7.279 -12.577 -6.233 1.00 84.88 99 GLN A C 1
ATOM 776 O O . GLN A 1 99 ? 8.239 -12.234 -6.922 1.00 84.88 99 GLN A O 1
ATOM 781 N N . LEU A 1 100 ? 7.404 -12.926 -4.953 1.00 83.56 100 LEU A N 1
ATOM 782 C CA . LEU A 1 100 ? 8.708 -13.191 -4.351 1.00 83.56 100 LEU A CA 1
ATOM 783 C C . LEU A 1 100 ? 9.352 -14.386 -5.036 1.00 83.56 100 LEU A C 1
ATOM 785 O O . LEU A 1 100 ? 8.684 -15.394 -5.290 1.00 83.56 100 LEU A O 1
ATOM 789 N N . ASN A 1 101 ? 10.657 -14.280 -5.265 1.00 82.50 101 ASN A N 1
ATOM 790 C CA . ASN A 1 101 ? 11.419 -15.355 -5.862 1.00 82.50 101 ASN A CA 1
ATOM 791 C C . ASN A 1 101 ? 11.359 -16.636 -5.029 1.00 82.50 101 ASN A C 1
ATOM 793 O O . ASN A 1 101 ? 11.481 -16.606 -3.803 1.00 82.50 101 ASN A O 1
ATOM 797 N N . LYS A 1 102 ? 11.196 -17.775 -5.706 1.00 73.94 102 LYS A N 1
ATOM 798 C CA . LYS A 1 102 ? 11.055 -19.076 -5.041 1.00 73.94 102 LYS A CA 1
ATOM 799 C C . LYS A 1 102 ? 12.254 -19.447 -4.159 1.00 73.94 102 LYS A C 1
ATOM 801 O O . LYS A 1 102 ? 12.052 -19.952 -3.065 1.00 73.94 102 LYS A O 1
ATOM 806 N N . GLU A 1 103 ? 13.482 -19.158 -4.583 1.00 70.94 103 GLU A N 1
ATOM 807 C CA . GLU A 1 103 ? 14.688 -19.422 -3.784 1.00 70.94 103 GLU A CA 1
ATOM 808 C C . GLU A 1 103 ? 14.704 -18.568 -2.509 1.00 70.94 103 GLU A C 1
ATOM 810 O O . GLU A 1 103 ? 15.024 -19.059 -1.425 1.00 70.94 103 GLU A O 1
ATOM 815 N N . PHE A 1 104 ? 14.291 -17.300 -2.617 1.00 72.62 104 PHE A N 1
ATOM 816 C CA . PHE A 1 104 ? 14.107 -16.428 -1.459 1.00 72.62 104 PHE A CA 1
ATOM 817 C C . PHE A 1 104 ? 13.019 -16.974 -0.522 1.00 72.62 104 PHE A C 1
ATOM 819 O O . PHE A 1 104 ? 13.234 -17.072 0.687 1.00 72.62 104 PHE A O 1
ATOM 826 N N . LEU A 1 105 ? 11.875 -17.388 -1.075 1.00 71.69 105 LEU A N 1
ATOM 827 C CA . LEU A 1 105 ? 10.805 -18.027 -0.311 1.00 71.69 105 LEU A CA 1
ATOM 828 C C . LEU A 1 105 ? 11.302 -19.282 0.405 1.00 71.69 105 LEU A C 1
ATOM 830 O O . LEU A 1 105 ? 11.065 -19.397 1.597 1.00 71.69 105 LEU A O 1
ATOM 834 N N . ASP A 1 106 ? 12.024 -20.178 -0.261 1.00 70.50 106 ASP A N 1
ATOM 835 C CA . ASP A 1 106 ? 12.502 -21.437 0.319 1.00 70.50 106 ASP A CA 1
ATOM 836 C C . ASP A 1 106 ? 13.550 -21.196 1.419 1.00 70.50 106 ASP A C 1
ATOM 838 O O . ASP A 1 106 ? 13.497 -21.812 2.489 1.00 70.50 106 ASP A O 1
ATOM 842 N N . LYS A 1 107 ? 14.467 -20.244 1.200 1.00 66.81 107 LYS A N 1
ATOM 843 C CA . LYS A 1 107 ? 15.521 -19.879 2.158 1.00 66.81 107 LYS A CA 1
ATOM 844 C C . LYS A 1 107 ? 14.963 -19.222 3.416 1.00 66.81 107 LYS A C 1
ATOM 846 O O . LYS A 1 107 ? 15.453 -19.479 4.515 1.00 66.81 107 LYS A O 1
ATOM 851 N N . PHE A 1 108 ? 13.936 -18.391 3.264 1.00 64.31 108 PHE A N 1
ATOM 852 C CA . PHE A 1 108 ? 13.376 -17.607 4.358 1.00 64.31 108 PHE A CA 1
ATOM 853 C C . PHE A 1 108 ? 11.979 -18.082 4.788 1.00 64.31 108 PHE A C 1
ATOM 855 O O . PHE A 1 108 ? 11.397 -17.483 5.679 1.00 64.31 108 PHE A O 1
ATOM 862 N N . ALA A 1 109 ? 11.430 -19.187 4.267 1.00 59.38 109 ALA A N 1
ATOM 863 C CA . ALA A 1 109 ? 10.035 -19.625 4.482 1.00 59.38 109 ALA A CA 1
ATOM 864 C C . ALA A 1 109 ? 9.584 -19.612 5.955 1.00 59.38 109 ALA A C 1
ATOM 866 O O . ALA A 1 109 ? 8.437 -19.283 6.285 1.00 59.38 109 ALA A O 1
ATOM 867 N N . LYS A 1 110 ? 10.499 -19.967 6.864 1.00 56.22 110 LYS A N 1
ATOM 868 C CA . LYS A 1 110 ? 10.253 -20.017 8.313 1.00 56.22 110 LYS A CA 1
ATOM 869 C C . LYS A 1 110 ? 10.362 -18.655 9.003 1.00 56.22 110 LYS A C 1
ATOM 871 O O . LYS A 1 110 ? 9.778 -18.487 10.066 1.00 56.22 110 LYS A O 1
ATOM 876 N N . THR A 1 111 ? 11.064 -17.703 8.399 1.00 61.28 111 THR A N 1
ATOM 877 C CA . THR A 1 111 ? 11.364 -16.378 8.952 1.00 61.28 111 THR A CA 1
ATOM 878 C C . THR A 1 111 ? 10.732 -15.236 8.172 1.00 61.28 111 THR A C 1
ATOM 880 O O . THR A 1 111 ? 10.819 -14.120 8.664 1.00 61.28 111 THR A O 1
ATOM 883 N N . ILE A 1 112 ? 10.107 -15.478 7.004 1.00 59.78 112 ILE A N 1
ATOM 884 C CA . ILE A 1 112 ? 9.442 -14.415 6.248 1.00 59.78 112 ILE A CA 1
ATOM 885 C C . ILE A 1 112 ? 8.317 -13.878 7.139 1.00 59.78 112 ILE A C 1
ATOM 887 O O . ILE A 1 112 ? 7.365 -14.610 7.449 1.00 59.78 112 ILE A O 1
ATOM 891 N N . PRO A 1 113 ? 8.462 -12.632 7.582 1.00 67.56 113 PRO A N 1
ATOM 892 C CA . PRO A 1 113 ? 7.539 -11.930 8.448 1.00 67.56 113 PRO A CA 1
ATOM 893 C C . PRO A 1 113 ? 6.385 -11.471 7.578 1.00 67.56 113 PRO A C 1
ATOM 895 O O . PRO A 1 113 ? 6.570 -10.894 6.508 1.00 67.56 113 PRO A O 1
ATOM 898 N N . THR A 1 114 ? 5.174 -11.795 7.997 1.00 70.56 114 THR A N 1
ATOM 899 C CA . THR A 1 114 ? 4.008 -11.574 7.153 1.00 70.56 114 THR A CA 1
ATOM 900 C C . THR A 1 114 ? 2.895 -10.978 7.936 1.00 70.56 114 THR A C 1
ATOM 902 O O . THR A 1 114 ? 2.660 -11.345 9.090 1.00 70.56 114 THR A O 1
ATOM 905 N N . ILE A 1 115 ? 2.174 -10.107 7.259 1.00 85.88 115 ILE A N 1
ATOM 906 C CA . ILE A 1 115 ? 1.099 -9.378 7.874 1.00 85.88 115 ILE A CA 1
ATOM 907 C C . ILE A 1 115 ? -0.234 -10.067 7.619 1.00 85.88 115 ILE A C 1
ATOM 909 O O . ILE A 1 115 ? -0.538 -10.499 6.505 1.00 85.88 115 ILE A O 1
ATOM 913 N N . LYS A 1 116 ? -1.033 -10.202 8.678 1.00 88.12 116 LYS A N 1
ATOM 914 C CA . LYS A 1 116 ? -2.390 -10.730 8.552 1.00 88.12 116 LYS A CA 1
ATOM 915 C C . LYS A 1 116 ? -3.270 -9.687 7.890 1.00 88.12 116 LYS A C 1
ATOM 917 O O . LYS A 1 116 ? -3.173 -8.510 8.211 1.00 88.12 116 LYS A O 1
ATOM 922 N N . LEU A 1 117 ? -4.157 -10.130 7.012 1.00 91.62 117 LEU A N 1
ATOM 923 C CA . LEU A 1 117 ? -5.161 -9.264 6.410 1.00 91.62 117 LEU A CA 1
ATOM 924 C C . LEU A 1 117 ? -6.233 -8.906 7.446 1.00 91.62 117 LEU A C 1
ATOM 926 O O . LEU A 1 117 ? -6.738 -9.779 8.154 1.00 91.62 117 LEU A O 1
ATOM 930 N N . GLY A 1 118 ? -6.558 -7.621 7.536 1.00 92.88 118 GLY A N 1
ATOM 931 C CA . GLY A 1 118 ? -7.696 -7.117 8.293 1.00 92.88 118 GLY A CA 1
ATOM 932 C C . GLY A 1 118 ? -9.002 -7.204 7.505 1.00 92.88 118 GLY A C 1
ATOM 933 O O . GLY A 1 118 ? -9.035 -7.643 6.359 1.00 92.88 118 GLY A O 1
ATOM 934 N N . ASP A 1 119 ? -10.090 -6.768 8.139 1.00 90.75 119 ASP A N 1
ATOM 935 C CA . ASP A 1 119 ? -11.425 -6.706 7.534 1.00 90.75 119 ASP A CA 1
ATOM 936 C C . ASP A 1 119 ? -11.850 -5.247 7.367 1.00 90.75 119 ASP A C 1
ATOM 938 O O . ASP A 1 119 ? -12.120 -4.546 8.353 1.00 90.75 119 ASP A O 1
ATOM 942 N N . SER A 1 120 ? -11.929 -4.797 6.113 1.00 90.88 120 SER A N 1
ATOM 943 C CA . SER A 1 120 ? -12.211 -3.395 5.797 1.00 90.88 120 SER A CA 1
ATOM 944 C C . SER A 1 120 ? -13.637 -2.979 6.199 1.00 90.88 120 SER A C 1
ATOM 946 O O . SER A 1 120 ? -13.890 -1.808 6.479 1.00 90.88 120 SER A O 1
ATOM 948 N N . LYS A 1 121 ? -14.572 -3.933 6.338 1.00 91.88 121 LYS A N 1
ATOM 949 C CA . LYS A 1 121 ? -15.960 -3.682 6.782 1.00 91.88 121 LYS A CA 1
ATOM 950 C C . LYS A 1 121 ? -16.066 -3.373 8.274 1.00 91.88 121 LYS A C 1
ATOM 952 O O . LYS A 1 121 ? -17.095 -2.878 8.730 1.00 91.88 121 LYS A O 1
ATOM 957 N N . LYS A 1 122 ? -15.025 -3.684 9.052 1.00 94.75 122 LYS A N 1
ATOM 958 C CA . LYS A 1 122 ? -14.962 -3.426 10.501 1.00 94.75 122 LYS A CA 1
ATOM 959 C C . LYS A 1 122 ? -14.254 -2.118 10.850 1.00 94.75 122 LYS A C 1
ATOM 961 O O . LYS A 1 122 ? -14.114 -1.807 12.040 1.00 94.75 122 LYS A O 1
ATOM 966 N N . LEU A 1 123 ? -13.798 -1.370 9.846 1.00 97.25 123 LEU A N 1
ATOM 967 C CA . LEU A 1 123 ? -13.118 -0.100 10.057 1.00 97.25 123 LEU A CA 1
ATOM 968 C C . LEU A 1 123 ? -14.079 0.942 10.621 1.00 97.25 123 LEU A C 1
ATOM 970 O O . LEU A 1 123 ? -15.247 1.020 10.242 1.00 97.25 123 LEU A O 1
ATOM 974 N N . LYS A 1 124 ? -13.576 1.748 11.552 1.00 97.50 124 LYS A N 1
ATOM 975 C CA . LYS A 1 124 ? -14.327 2.826 12.196 1.00 97.50 124 LYS A CA 1
ATOM 976 C C . LYS A 1 124 ? -13.444 4.055 12.328 1.00 97.50 124 LYS A C 1
ATOM 978 O O . LYS A 1 124 ? -12.287 3.952 12.732 1.00 97.50 124 LYS A O 1
ATOM 983 N N . VAL A 1 125 ? -14.017 5.219 12.038 1.00 98.25 125 VAL A N 1
ATOM 984 C CA . VAL A 1 125 ? -13.375 6.512 12.311 1.00 98.25 125 VAL A CA 1
ATOM 985 C C . VAL A 1 125 ? -12.992 6.586 13.794 1.00 98.25 125 VAL A C 1
ATOM 987 O O . VAL A 1 125 ? -13.751 6.144 14.656 1.00 98.25 125 VAL A O 1
ATOM 990 N N . GLY A 1 126 ? -11.791 7.090 14.077 1.00 97.12 126 GLY A N 1
ATOM 991 C CA . GLY A 1 126 ? -11.202 7.150 15.417 1.00 97.12 126 GLY A CA 1
ATOM 992 C C . GLY A 1 126 ? -10.377 5.924 15.825 1.00 97.12 126 GLY A C 1
ATOM 993 O O . GLY A 1 126 ? -9.693 5.979 16.843 1.00 97.12 126 GLY A O 1
ATOM 994 N N . GLN A 1 127 ? -10.383 4.828 15.054 1.00 96.75 127 GLN A N 1
ATOM 995 C CA . GLN A 1 127 ? -9.492 3.693 15.324 1.00 96.75 127 GLN A CA 1
ATOM 996 C C . GLN A 1 127 ? -8.027 4.105 15.184 1.00 96.75 127 GLN A C 1
ATOM 998 O O . GLN A 1 127 ? -7.659 4.709 14.179 1.00 96.75 127 GLN A O 1
ATOM 1003 N N . LYS A 1 128 ? -7.203 3.732 16.171 1.00 97.31 128 LYS A N 1
ATOM 1004 C CA . LYS A 1 128 ? -5.746 3.884 16.127 1.00 97.31 128 LYS A CA 1
ATOM 1005 C C . LYS A 1 128 ? -5.165 3.017 15.009 1.00 97.31 128 LYS A C 1
ATOM 1007 O O . LYS A 1 128 ? -5.539 1.850 14.860 1.00 97.31 128 LYS A O 1
ATOM 1012 N N . ILE A 1 129 ? -4.252 3.603 14.248 1.00 97.88 129 ILE A N 1
ATOM 1013 C CA . ILE A 1 129 ? -3.535 2.957 13.153 1.00 97.88 129 ILE A CA 1
ATOM 1014 C C . ILE A 1 129 ? -2.047 3.290 13.224 1.00 97.88 129 ILE A C 1
ATOM 1016 O O . ILE A 1 129 ? -1.644 4.262 13.872 1.00 97.88 129 ILE A O 1
ATOM 1020 N N . TYR A 1 130 ? -1.259 2.496 12.511 1.00 97.94 130 TYR A N 1
ATOM 1021 C CA . TYR A 1 130 ? 0.164 2.719 12.282 1.00 97.94 130 TYR A CA 1
ATOM 1022 C C . TYR A 1 130 ? 0.435 2.601 10.785 1.00 97.94 130 TYR A C 1
ATOM 1024 O O . TYR A 1 130 ? -0.105 1.703 10.136 1.00 97.94 130 TYR A O 1
ATOM 1032 N N . ALA A 1 131 ? 1.230 3.512 10.237 1.00 97.88 131 ALA A N 1
ATOM 1033 C CA . ALA A 1 131 ? 1.710 3.450 8.865 1.00 97.88 131 ALA A CA 1
ATOM 1034 C C . ALA A 1 131 ? 3.210 3.148 8.883 1.00 97.88 131 ALA A C 1
ATOM 1036 O O . ALA A 1 131 ? 3.946 3.762 9.650 1.00 97.88 131 ALA A O 1
ATOM 1037 N N . ILE A 1 132 ? 3.654 2.188 8.074 1.00 97.88 132 ILE A N 1
ATOM 1038 C CA . ILE A 1 132 ? 5.061 1.791 7.968 1.00 97.88 132 ILE A CA 1
ATOM 1039 C C . ILE A 1 132 ? 5.440 1.771 6.489 1.00 97.88 132 ILE A C 1
ATOM 1041 O O . ILE A 1 132 ? 4.758 1.146 5.675 1.00 97.88 132 ILE A O 1
ATOM 1045 N N . GLY A 1 133 ? 6.531 2.448 6.144 1.00 96.94 133 GLY A N 1
ATOM 1046 C CA . GLY A 1 133 ? 7.052 2.509 4.780 1.00 96.94 133 GLY A CA 1
ATOM 1047 C C . GLY A 1 133 ? 8.438 3.139 4.727 1.00 96.94 133 GLY A C 1
ATOM 1048 O O . GLY A 1 133 ? 9.114 3.248 5.744 1.00 96.94 133 GLY A O 1
ATOM 1049 N N . SER A 1 134 ? 8.839 3.587 3.544 1.00 95.94 134 SER A N 1
ATOM 1050 C CA . SER A 1 134 ? 10.188 4.076 3.249 1.00 95.94 134 SER A CA 1
ATOM 1051 C C . SER A 1 134 ? 10.164 5.511 2.695 1.00 95.94 134 SER A C 1
ATOM 1053 O O . SER A 1 134 ? 10.542 5.731 1.541 1.00 95.94 134 SER A O 1
ATOM 1055 N N . PRO A 1 135 ? 9.675 6.511 3.460 1.00 92.94 135 PRO A N 1
ATOM 1056 C CA . PRO A 1 135 ? 9.604 7.899 3.007 1.00 92.94 135 PRO A CA 1
ATOM 1057 C C . PRO A 1 135 ? 10.992 8.410 2.619 1.00 92.94 135 PRO A C 1
ATOM 1059 O O . PRO A 1 135 ? 11.937 8.286 3.389 1.00 92.94 135 PRO A O 1
ATOM 1062 N N . TYR A 1 136 ? 11.129 8.965 1.418 1.00 87.56 136 TYR A N 1
ATOM 1063 C CA . TYR A 1 136 ? 12.398 9.407 0.831 1.00 87.56 136 TYR A CA 1
ATOM 1064 C C . TYR A 1 136 ? 13.513 8.347 0.875 1.00 87.56 136 TYR A C 1
ATOM 1066 O O . TYR A 1 136 ? 14.692 8.683 0.823 1.00 87.56 136 TYR A O 1
ATOM 1074 N N . GLY A 1 137 ? 13.145 7.065 0.947 1.00 87.06 137 GLY A N 1
ATOM 1075 C CA . GLY A 1 137 ? 14.080 5.950 1.045 1.00 87.06 137 GLY A CA 1
ATOM 1076 C C . GLY A 1 137 ? 14.554 5.643 2.466 1.00 87.06 137 GLY A C 1
ATOM 1077 O O . GLY A 1 137 ? 15.312 4.686 2.628 1.00 87.06 137 GLY A O 1
ATOM 1078 N N . PHE A 1 138 ? 14.102 6.382 3.489 1.00 90.56 138 PHE A N 1
ATOM 1079 C CA . PHE A 1 138 ? 14.342 6.058 4.898 1.00 90.56 138 PHE A CA 1
ATOM 1080 C C . PHE A 1 138 ? 13.535 4.825 5.285 1.00 90.56 138 PHE A C 1
ATOM 1082 O O . PHE A 1 138 ? 12.364 4.908 5.659 1.00 90.56 138 PHE A O 1
ATOM 1089 N N . GLU A 1 139 ? 14.188 3.681 5.120 1.00 90.62 139 GLU A N 1
ATOM 1090 C CA . GLU A 1 139 ? 13.630 2.352 5.299 1.00 90.62 139 GLU A CA 1
ATOM 1091 C C . GLU A 1 139 ? 12.865 2.217 6.622 1.00 90.62 139 GLU A C 1
ATOM 1093 O O . GLU A 1 139 ? 13.324 2.664 7.674 1.00 90.62 139 GLU A O 1
ATOM 1098 N N . ASN A 1 140 ? 11.697 1.573 6.544 1.00 91.94 140 ASN A N 1
ATOM 1099 C CA . ASN A 1 140 ? 10.928 1.139 7.707 1.00 91.94 140 ASN A CA 1
ATOM 1100 C C . ASN A 1 140 ? 10.567 2.262 8.707 1.00 91.94 140 ASN A C 1
ATOM 1102 O O . ASN A 1 140 ? 10.441 2.046 9.910 1.00 91.94 140 ASN A O 1
ATOM 1106 N N . THR A 1 141 ? 10.325 3.477 8.226 1.00 95.88 141 THR A N 1
ATOM 1107 C CA . THR A 1 141 ? 9.806 4.561 9.064 1.00 95.88 141 THR A CA 1
ATOM 1108 C C . THR A 1 141 ? 8.367 4.260 9.482 1.00 95.88 141 THR A C 1
ATOM 1110 O O . THR A 1 141 ? 7.488 4.106 8.629 1.00 95.88 141 THR A O 1
ATOM 1113 N N . MET A 1 142 ? 8.116 4.225 10.795 1.00 97.25 142 MET A N 1
ATOM 1114 C CA . MET A 1 142 ? 6.773 4.104 11.359 1.00 97.25 142 MET A CA 1
ATOM 1115 C C . MET A 1 142 ? 6.223 5.459 11.798 1.00 97.25 142 MET A C 1
ATOM 1117 O O . MET A 1 142 ? 6.878 6.212 12.517 1.00 97.25 142 MET A O 1
ATOM 1121 N N . THR A 1 143 ? 4.972 5.721 11.441 1.00 97.06 143 THR A N 1
ATOM 1122 C CA . THR A 1 143 ? 4.166 6.808 11.992 1.00 97.06 143 THR A CA 1
ATOM 1123 C C . THR A 1 143 ? 2.866 6.261 12.571 1.00 97.06 143 THR A C 1
ATOM 1125 O O . THR A 1 143 ? 2.414 5.166 12.233 1.00 97.06 143 THR A O 1
ATOM 1128 N N . GLU A 1 144 ? 2.250 7.012 13.478 1.00 96.75 144 GLU A N 1
ATOM 1129 C CA . GLU A 1 144 ? 0.987 6.629 14.099 1.00 96.75 144 GLU A CA 1
ATOM 1130 C C . GLU A 1 144 ? -0.089 7.697 13.922 1.00 96.75 144 GLU A C 1
ATOM 1132 O O . GLU A 1 144 ? 0.189 8.879 13.722 1.00 96.75 144 GLU A O 1
ATOM 1137 N N . GLY A 1 145 ? -1.346 7.271 13.996 1.00 96.69 145 GLY A N 1
ATOM 1138 C CA . GLY A 1 145 ? -2.484 8.161 13.838 1.00 96.69 145 GLY A CA 1
ATOM 1139 C C . GLY A 1 145 ? -3.804 7.444 14.056 1.00 96.69 145 GLY A C 1
ATOM 1140 O O . GLY A 1 145 ? -3.870 6.415 14.730 1.00 96.69 145 GLY A O 1
ATOM 1141 N N . ILE A 1 146 ? -4.865 7.991 13.474 1.00 97.75 146 ILE A N 1
ATOM 1142 C CA . ILE A 1 146 ? -6.199 7.397 13.476 1.00 97.75 146 ILE A CA 1
ATOM 1143 C C . ILE A 1 146 ? -6.772 7.305 12.063 1.00 97.75 146 ILE A C 1
ATOM 1145 O O . ILE A 1 146 ? -6.302 7.969 11.136 1.00 97.75 146 ILE A O 1
ATOM 1149 N N . ILE A 1 147 ? -7.841 6.525 11.919 1.00 98.38 147 ILE A N 1
ATOM 1150 C CA . ILE A 1 147 ? -8.764 6.651 10.790 1.00 98.38 147 ILE A CA 1
ATOM 1151 C C . ILE A 1 147 ? -9.528 7.969 10.951 1.00 98.38 147 ILE A C 1
ATOM 1153 O O . ILE A 1 147 ? -10.413 8.077 11.799 1.00 98.38 147 ILE A O 1
ATOM 1157 N N . SER A 1 148 ? -9.200 8.959 10.129 1.00 97.44 148 SER A N 1
ATOM 1158 C CA . SER A 1 148 ? -9.863 10.268 10.084 1.00 97.44 148 SER A CA 1
ATOM 1159 C C . SER A 1 148 ? -11.173 10.232 9.293 1.00 97.44 148 SER A C 1
ATOM 1161 O O . SER A 1 148 ? -12.055 11.059 9.502 1.00 97.44 148 SER A O 1
ATOM 1163 N N . GLY A 1 149 ? -11.315 9.280 8.370 1.00 97.44 149 GLY A N 1
ATOM 1164 C CA . GLY A 1 149 ? -12.498 9.143 7.528 1.00 97.44 149 GLY A CA 1
ATOM 1165 C C . GLY A 1 149 ? -12.456 7.884 6.671 1.00 97.44 149 GLY A C 1
ATOM 1166 O O . GLY A 1 149 ? -11.386 7.410 6.302 1.00 97.44 149 GLY A O 1
ATOM 1167 N N . LEU A 1 150 ? -13.629 7.360 6.326 1.00 97.25 150 LEU A N 1
ATOM 1168 C CA . LEU A 1 150 ? -13.783 6.338 5.291 1.00 97.25 150 LEU A CA 1
ATOM 1169 C C . LEU A 1 150 ? -14.370 7.024 4.061 1.00 97.25 150 LEU A C 1
ATOM 1171 O O . LEU A 1 150 ? -15.364 7.746 4.175 1.00 97.25 150 LEU A O 1
ATOM 1175 N N . ARG A 1 151 ? -13.709 6.876 2.914 1.00 94.00 151 ARG A N 1
ATOM 1176 C CA . ARG A 1 151 ? -14.042 7.603 1.685 1.00 94.00 151 ARG A CA 1
ATOM 1177 C C . ARG A 1 151 ? -14.246 6.625 0.545 1.00 94.00 151 ARG A C 1
ATOM 1179 O O . ARG A 1 151 ? -13.537 5.631 0.451 1.00 94.00 151 ARG A O 1
ATOM 1186 N N . THR A 1 152 ? -15.164 6.961 -0.340 1.00 91.62 152 THR A N 1
ATOM 1187 C CA . THR A 1 152 ? -15.357 6.267 -1.609 1.00 91.62 152 THR A CA 1
ATOM 1188 C C . THR A 1 152 ? -15.027 7.260 -2.717 1.00 91.62 152 THR A C 1
ATOM 1190 O O . THR A 1 152 ? -15.342 8.445 -2.586 1.00 91.62 152 THR A O 1
ATOM 1193 N N . SER A 1 153 ? -14.325 6.816 -3.758 1.00 83.38 153 SER A N 1
ATOM 1194 C CA . SER A 1 153 ? -14.033 7.652 -4.924 1.00 83.38 153 SER A CA 1
ATOM 1195 C C . SER A 1 153 ? -15.321 8.121 -5.604 1.00 83.38 153 SER A C 1
ATOM 1197 O O . SER A 1 153 ? -16.371 7.497 -5.469 1.00 83.38 153 SER A O 1
ATOM 1199 N N . PHE A 1 154 ? -15.248 9.222 -6.354 1.00 75.50 154 PHE A N 1
ATOM 1200 C CA . PHE A 1 154 ? -16.417 9.800 -7.027 1.00 75.50 154 PHE A CA 1
ATOM 1201 C C . PHE A 1 154 ? -17.103 8.831 -8.001 1.00 75.50 154 PHE A C 1
ATOM 1203 O O . PHE A 1 154 ? -18.326 8.792 -8.074 1.00 75.50 154 PHE A O 1
ATOM 1210 N N . ASP A 1 155 ? -16.322 8.015 -8.704 1.00 79.38 155 ASP A N 1
ATOM 1211 C CA . ASP A 1 155 ? -16.793 6.958 -9.606 1.00 79.38 155 ASP A CA 1
ATOM 1212 C C . ASP A 1 155 ? -17.257 5.683 -8.870 1.00 79.38 155 ASP A C 1
ATOM 1214 O O . ASP A 1 155 ? -17.691 4.722 -9.498 1.00 79.38 155 ASP A O 1
ATOM 1218 N N . SER A 1 156 ? -17.183 5.661 -7.534 1.00 84.69 156 SER A N 1
ATOM 1219 C CA . SER A 1 156 ? -17.561 4.536 -6.670 1.00 84.69 156 SER A CA 1
ATOM 1220 C C . SER A 1 156 ? -16.784 3.233 -6.898 1.00 84.69 156 SER A C 1
ATOM 1222 O O . SER A 1 156 ? -17.231 2.163 -6.480 1.00 84.69 156 SER A O 1
ATOM 1224 N N . THR A 1 157 ? -15.603 3.303 -7.516 1.00 82.12 157 THR A N 1
ATOM 1225 C CA . THR A 1 157 ? -14.775 2.122 -7.818 1.00 82.12 157 THR A CA 1
ATOM 1226 C C . THR A 1 157 ? -13.766 1.782 -6.720 1.00 82.12 157 THR A C 1
ATOM 1228 O O . THR A 1 157 ? -13.302 0.640 -6.648 1.00 82.12 157 THR A O 1
ATOM 1231 N N . LYS A 1 158 ? -13.423 2.747 -5.853 1.00 89.19 158 LYS A N 1
ATOM 1232 C CA . LYS A 1 158 ? -12.357 2.631 -4.850 1.00 89.19 158 LYS A CA 1
ATOM 1233 C C . LYS A 1 158 ? -12.822 3.084 -3.481 1.00 89.19 158 LYS A C 1
ATOM 1235 O O . LYS A 1 158 ? -13.475 4.115 -3.332 1.00 89.19 158 LYS A O 1
ATOM 1240 N N . ASN A 1 159 ? -12.403 2.336 -2.468 1.00 94.75 159 ASN A N 1
ATOM 1241 C CA . ASN A 1 159 ? -12.623 2.676 -1.073 1.00 94.75 159 ASN A CA 1
ATOM 1242 C C . ASN A 1 159 ? -11.284 2.989 -0.405 1.00 94.75 159 ASN A C 1
ATOM 1244 O O . ASN A 1 159 ? -10.349 2.189 -0.443 1.00 94.75 159 ASN A O 1
ATOM 1248 N N . PHE A 1 160 ? -11.208 4.156 0.223 1.00 96.19 160 PHE A N 1
ATOM 1249 C CA . PHE A 1 160 ? -10.021 4.680 0.880 1.00 96.19 160 PHE A CA 1
ATOM 1250 C C . PHE A 1 160 ? -10.234 4.831 2.385 1.00 96.19 160 PHE A C 1
ATOM 1252 O O . PHE A 1 160 ? -11.345 5.050 2.884 1.00 96.19 160 PHE A O 1
ATOM 1259 N N . ILE A 1 161 ? -9.123 4.760 3.104 1.00 98.25 161 ILE A N 1
ATOM 1260 C CA . ILE A 1 161 ? -8.975 5.137 4.501 1.00 98.25 161 ILE A CA 1
ATOM 1261 C C . ILE A 1 161 ? -8.250 6.478 4.503 1.00 98.25 161 ILE A C 1
ATOM 1263 O O . ILE A 1 161 ? -7.087 6.554 4.118 1.00 98.25 161 ILE A O 1
ATOM 1267 N N . GLN A 1 162 ? -8.928 7.538 4.927 1.00 97.31 162 GLN A N 1
ATOM 1268 C CA . GLN A 1 162 ? -8.270 8.799 5.239 1.00 97.31 162 GLN A CA 1
ATOM 1269 C C . GLN A 1 162 ? -7.612 8.650 6.613 1.00 97.31 162 GLN A C 1
ATOM 1271 O O . GLN A 1 162 ? -8.298 8.328 7.586 1.00 97.31 162 GLN A O 1
ATOM 1276 N N . ILE A 1 163 ? -6.308 8.886 6.699 1.00 97.75 163 ILE A N 1
ATOM 1277 C CA . ILE A 1 163 ? -5.514 8.687 7.917 1.00 97.75 163 ILE A CA 1
ATOM 1278 C C . ILE A 1 163 ? -4.913 10.003 8.407 1.00 97.75 163 ILE A C 1
ATOM 1280 O O . ILE A 1 163 ? -4.639 10.909 7.621 1.00 97.75 163 ILE A O 1
ATOM 1284 N N . SER A 1 164 ? -4.701 10.110 9.719 1.00 96.56 164 SER A N 1
ATOM 1285 C CA . SER A 1 164 ? -3.944 11.223 10.309 1.00 96.56 164 SER A CA 1
ATOM 1286 C C . SER A 1 164 ? -2.450 10.928 10.447 1.00 96.56 164 SER A C 1
ATOM 1288 O O . SER A 1 164 ? -1.690 11.843 10.747 1.00 96.56 164 SER A O 1
ATOM 1290 N N . ALA A 1 165 ? -2.033 9.667 10.276 1.00 96.62 165 ALA A N 1
ATOM 1291 C CA . ALA A 1 165 ? -0.625 9.292 10.323 1.00 96.62 165 ALA A CA 1
ATOM 1292 C C . ALA A 1 165 ? 0.118 9.942 9.143 1.00 96.62 165 ALA A C 1
ATOM 1294 O O . ALA A 1 165 ? -0.322 9.773 8.000 1.00 96.62 165 ALA A O 1
ATOM 1295 N N . PRO A 1 166 ? 1.209 10.686 9.395 1.00 94.81 166 PRO A N 1
ATOM 1296 C CA . PRO A 1 166 ? 1.998 11.281 8.328 1.00 94.81 166 PRO A CA 1
ATOM 1297 C C . PRO A 1 166 ? 2.588 10.219 7.401 1.00 94.81 166 PRO A C 1
ATOM 1299 O O . PRO A 1 166 ? 3.163 9.232 7.859 1.00 94.81 166 PRO A O 1
ATOM 1302 N N . ILE A 1 167 ? 2.482 10.460 6.100 1.00 93.25 167 ILE A N 1
ATOM 1303 C CA . ILE A 1 167 ? 3.193 9.728 5.050 1.00 93.25 167 ILE A CA 1
ATOM 1304 C C . ILE A 1 167 ? 3.840 10.752 4.108 1.00 93.25 167 ILE A C 1
ATOM 1306 O O . ILE A 1 167 ? 3.525 11.943 4.148 1.00 93.25 167 ILE A O 1
ATOM 1310 N N . SER A 1 168 ? 4.792 10.327 3.287 1.00 90.25 168 SER A N 1
ATOM 1311 C CA . SER A 1 168 ? 5.478 11.202 2.327 1.00 90.25 168 SER A CA 1
ATOM 1312 C C . SER A 1 168 ? 5.843 10.428 1.065 1.00 90.25 168 SER A C 1
ATOM 1314 O O . SER A 1 168 ? 5.605 9.222 0.987 1.00 90.25 168 SER A O 1
ATOM 1316 N N . SER A 1 169 ? 6.425 11.101 0.071 1.00 89.62 169 SER A N 1
ATOM 1317 C CA . SER A 1 169 ? 6.990 10.437 -1.110 1.00 89.62 169 SER A CA 1
ATOM 1318 C C . SER A 1 169 ? 7.875 9.263 -0.686 1.00 89.62 169 SER A C 1
ATOM 1320 O O . SER A 1 169 ? 8.683 9.411 0.224 1.00 89.62 169 SER A O 1
ATOM 1322 N N . GLY A 1 170 ? 7.702 8.090 -1.296 1.00 90.50 170 GLY A N 1
ATOM 1323 C CA . GLY A 1 170 ? 8.370 6.840 -0.896 1.00 90.50 170 GLY A CA 1
ATOM 1324 C C . GLY A 1 170 ? 7.570 5.965 0.083 1.00 90.50 170 GLY A C 1
ATOM 1325 O O . GLY A 1 170 ? 7.776 4.754 0.125 1.00 90.50 170 GLY A O 1
ATOM 1326 N N . SER A 1 171 ? 6.589 6.519 0.808 1.00 95.75 171 SER A N 1
ATOM 1327 C CA . SER A 1 171 ? 5.636 5.723 1.601 1.00 95.75 171 SER A CA 1
ATOM 1328 C C . SER A 1 171 ? 4.586 5.003 0.743 1.00 95.75 171 SER A C 1
ATOM 1330 O O . SER A 1 171 ? 3.899 4.123 1.260 1.00 95.75 171 SER A O 1
ATOM 1332 N N . SER A 1 172 ? 4.419 5.364 -0.535 1.00 95.50 172 SER A N 1
ATOM 1333 C CA . SER A 1 172 ? 3.510 4.682 -1.469 1.00 95.50 172 SER A CA 1
ATOM 1334 C C . SER A 1 172 ? 3.800 3.183 -1.522 1.00 95.50 172 SER A C 1
ATOM 1336 O O . SER A 1 172 ? 4.951 2.780 -1.660 1.00 95.50 172 SER A O 1
ATOM 1338 N N . GLY A 1 173 ? 2.770 2.356 -1.378 1.00 96.81 173 GLY A N 1
ATOM 1339 C CA . GLY A 1 173 ? 2.858 0.901 -1.302 1.00 96.81 173 GLY A CA 1
ATOM 1340 C C . GLY A 1 173 ? 3.130 0.361 0.107 1.00 96.81 173 GLY A C 1
ATOM 1341 O O . GLY A 1 173 ? 3.210 -0.850 0.286 1.00 96.81 173 GLY A O 1
ATOM 1342 N N . GLY A 1 174 ? 3.267 1.237 1.107 1.00 97.50 174 GLY A N 1
ATOM 1343 C CA . GLY A 1 174 ? 3.539 0.888 2.503 1.00 97.50 174 GLY A CA 1
ATOM 1344 C C . GLY A 1 174 ? 2.322 0.340 3.251 1.00 97.50 174 GLY A C 1
ATOM 1345 O O . GLY A 1 174 ? 1.177 0.444 2.806 1.00 97.50 174 GLY A O 1
ATOM 1346 N N . ALA A 1 175 ? 2.570 -0.257 4.416 1.00 97.88 175 ALA A N 1
ATOM 1347 C CA . ALA A 1 175 ? 1.534 -0.885 5.225 1.00 97.88 175 ALA A CA 1
ATOM 1348 C C . ALA A 1 175 ? 0.800 0.142 6.089 1.00 97.88 175 ALA A C 1
ATOM 1350 O O . ALA A 1 175 ? 1.429 0.885 6.839 1.00 97.88 175 ALA A O 1
ATOM 1351 N N . VAL A 1 176 ? -0.534 0.109 6.075 1.00 98.19 176 VAL A N 1
ATOM 1352 C CA . VAL A 1 176 ? -1.371 0.730 7.109 1.00 98.19 176 VAL A CA 1
ATOM 1353 C C . VAL A 1 176 ? -2.059 -0.364 7.910 1.00 98.19 176 VAL A C 1
ATOM 1355 O O . VAL A 1 176 ? -2.798 -1.186 7.361 1.00 98.19 176 VAL A O 1
ATOM 1358 N N . VAL A 1 177 ? -1.818 -0.372 9.220 1.00 97.50 177 VAL A N 1
ATOM 1359 C CA . VAL A 1 177 ? -2.211 -1.459 10.121 1.00 97.50 177 VAL A CA 1
ATOM 1360 C C . VAL A 1 177 ? -3.021 -0.955 11.298 1.00 97.50 177 VAL A C 1
ATOM 1362 O O . VAL A 1 177 ? -2.836 0.168 11.765 1.00 97.50 177 VAL A O 1
ATOM 1365 N N . ASN A 1 178 ? -3.913 -1.798 11.807 1.00 96.25 178 ASN A N 1
ATOM 1366 C CA . ASN A 1 178 ? -4.605 -1.527 13.064 1.00 96.25 178 ASN A CA 1
ATOM 1367 C C . ASN A 1 178 ? -3.770 -1.988 14.278 1.00 96.25 178 ASN A C 1
ATOM 1369 O O . ASN A 1 178 ? -2.763 -2.686 14.143 1.00 96.25 178 ASN A O 1
ATOM 1373 N N . SER A 1 179 ? -4.223 -1.670 15.493 1.00 93.81 179 SER A N 1
ATOM 1374 C CA . SER A 1 179 ? -3.555 -2.084 16.742 1.00 93.81 179 SER A CA 1
ATOM 1375 C C . SER A 1 179 ? -3.508 -3.601 16.995 1.00 93.81 179 SER A C 1
ATOM 1377 O O . SER A 1 179 ? -2.952 -4.020 18.005 1.00 93.81 179 SER A O 1
ATOM 1379 N N . LYS A 1 180 ? -4.095 -4.432 16.124 1.00 93.25 180 LYS A N 1
ATOM 1380 C CA . LYS A 1 180 ? -3.974 -5.900 16.158 1.00 93.25 180 LYS A CA 1
ATOM 1381 C C . LYS A 1 180 ? -2.886 -6.424 15.213 1.00 93.25 180 LYS A C 1
ATOM 1383 O O . LYS A 1 180 ? -2.762 -7.638 15.066 1.00 93.25 180 LYS A O 1
ATOM 1388 N N . CYS A 1 181 ? -2.101 -5.535 14.598 1.00 94.00 181 CYS A N 1
ATOM 1389 C CA . CYS A 1 181 ? -1.122 -5.861 13.555 1.00 94.00 181 CYS A CA 1
ATOM 1390 C C . CYS A 1 181 ? -1.764 -6.462 12.292 1.00 94.00 181 CYS A C 1
ATOM 1392 O O . CYS A 1 181 ? -1.150 -7.280 11.605 1.00 94.00 181 CYS A O 1
ATOM 1394 N N . GLU A 1 182 ? -3.014 -6.095 12.001 1.00 94.94 182 GLU A N 1
ATOM 1395 C CA . GLU A 1 182 ? -3.698 -6.507 10.776 1.00 94.94 182 GLU A CA 1
ATOM 1396 C C . GLU A 1 182 ? -3.548 -5.402 9.723 1.00 94.94 182 GLU A C 1
ATOM 1398 O O . GLU A 1 182 ? -3.815 -4.232 10.011 1.00 94.94 182 GLU A O 1
ATOM 1403 N N . LEU A 1 183 ? -3.140 -5.773 8.507 1.00 96.19 183 LEU A N 1
ATOM 1404 C CA . LEU A 1 183 ? -3.080 -4.905 7.337 1.00 96.19 183 LEU A CA 1
ATOM 1405 C C . LEU A 1 183 ? -4.496 -4.501 6.942 1.00 96.19 183 LEU A C 1
ATOM 1407 O O . LEU A 1 183 ? -5.282 -5.343 6.517 1.00 96.19 183 LEU A O 1
ATOM 1411 N N . ILE A 1 184 ? -4.815 -3.220 7.070 1.00 97.50 184 ILE A N 1
ATOM 1412 C CA . ILE A 1 184 ? -6.132 -2.673 6.723 1.00 97.50 184 ILE A CA 1
ATOM 1413 C C . ILE A 1 184 ? -6.093 -1.825 5.452 1.00 97.50 184 ILE A C 1
ATOM 1415 O O . ILE A 1 184 ? -7.136 -1.604 4.839 1.00 97.50 184 ILE A O 1
ATOM 1419 N N . GLY A 1 185 ? -4.909 -1.393 5.017 1.00 97.38 185 GLY A N 1
ATOM 1420 C CA . GLY A 1 185 ? -4.749 -0.705 3.746 1.00 97.38 185 GLY A CA 1
ATOM 1421 C C . GLY A 1 185 ? -3.302 -0.545 3.300 1.00 97.38 185 GLY A C 1
ATOM 1422 O O . GLY A 1 185 ? -2.370 -0.858 4.039 1.00 97.38 185 GLY A O 1
ATOM 1423 N N . ILE A 1 186 ? -3.152 -0.040 2.078 1.00 98.06 186 ILE A N 1
ATOM 1424 C CA . ILE A 1 186 ? -1.872 0.290 1.444 1.00 98.06 186 ILE A CA 1
ATOM 1425 C C . ILE A 1 186 ? -1.799 1.805 1.266 1.00 98.06 186 ILE A C 1
ATOM 1427 O O . ILE A 1 186 ? -2.683 2.377 0.623 1.00 98.06 186 ILE A O 1
ATOM 1431 N N . SER A 1 187 ? -0.797 2.470 1.847 1.00 97.25 187 SER A N 1
ATOM 1432 C CA . SER A 1 187 ? -0.608 3.919 1.667 1.00 97.25 187 SER A CA 1
ATOM 1433 C C . SER A 1 187 ? -0.372 4.237 0.194 1.00 97.25 187 SER A C 1
ATOM 1435 O O . SER A 1 187 ? 0.417 3.556 -0.444 1.00 97.25 187 SER A O 1
ATOM 1437 N N . THR A 1 188 ? -1.062 5.244 -0.349 1.00 90.56 188 THR A N 1
ATOM 1438 C CA . THR A 1 188 ? -1.062 5.524 -1.803 1.00 90.56 188 THR A CA 1
ATOM 1439 C C . THR A 1 188 ? -0.962 7.007 -2.129 1.00 90.56 188 THR A C 1
ATOM 1441 O O . THR A 1 188 ? -0.149 7.399 -2.959 1.00 90.56 188 THR A O 1
ATOM 1444 N N . MET A 1 189 ? -1.750 7.854 -1.463 1.00 80.19 189 MET A N 1
ATOM 1445 C CA . MET A 1 189 ? -1.972 9.222 -1.922 1.00 80.19 189 MET A CA 1
ATOM 1446 C C . MET A 1 189 ? -1.824 10.221 -0.782 1.00 80.19 189 MET A C 1
ATOM 1448 O O . MET A 1 189 ? -2.377 10.042 0.307 1.00 80.19 189 MET A O 1
ATOM 1452 N N . VAL A 1 190 ? -1.132 11.316 -1.084 1.00 75.50 190 VAL A N 1
ATOM 1453 C CA . VAL A 1 190 ? -1.108 12.539 -0.283 1.00 75.50 190 VAL A CA 1
ATOM 1454 C C . VAL A 1 190 ? -1.762 13.636 -1.106 1.00 75.50 190 VAL A C 1
ATOM 1456 O O . VAL A 1 190 ? -1.346 13.898 -2.230 1.00 75.50 190 VAL A O 1
ATOM 1459 N N . ILE A 1 191 ? -2.780 14.285 -0.547 1.00 73.88 191 ILE A N 1
ATOM 1460 C CA . ILE A 1 191 ? -3.321 15.526 -1.099 1.00 73.88 191 ILE A CA 1
ATOM 1461 C C . ILE A 1 191 ? -2.690 16.673 -0.313 1.00 73.88 191 ILE A C 1
ATOM 1463 O O . ILE A 1 191 ? -3.034 16.914 0.851 1.00 73.88 191 ILE A O 1
ATOM 1467 N N . SER A 1 192 ? -1.749 17.354 -0.959 1.00 67.44 192 SER A N 1
ATOM 1468 C CA . SER A 1 192 ? -1.039 18.525 -0.449 1.00 67.44 192 SER A CA 1
ATOM 1469 C C . SER A 1 192 ? -1.301 19.747 -1.341 1.00 67.44 192 SER A C 1
ATOM 1471 O O . SER A 1 192 ? -1.638 19.617 -2.517 1.00 67.44 192 SER A O 1
ATOM 1473 N N . GLY A 1 193 ? -1.175 20.949 -0.770 1.00 60.50 193 GLY A N 1
ATOM 1474 C CA . GLY A 1 193 ? -1.383 22.218 -1.480 1.00 60.50 193 GLY A CA 1
ATOM 1475 C C . GLY A 1 193 ? -2.775 22.842 -1.299 1.00 60.50 193 GLY A C 1
ATOM 1476 O O . GLY A 1 193 ? -3.690 22.258 -0.715 1.00 60.50 193 GLY A O 1
ATOM 1477 N N . GLY A 1 194 ? -2.928 24.085 -1.768 1.00 63.91 194 GLY A N 1
ATOM 1478 C CA . GLY A 1 194 ? -4.130 24.893 -1.529 1.00 63.91 194 GLY A CA 1
ATOM 1479 C C . GLY A 1 194 ? -4.339 25.191 -0.038 1.00 63.91 194 GLY A C 1
ATOM 1480 O O . GLY A 1 194 ? -3.399 25.549 0.665 1.00 63.91 194 GLY A O 1
ATOM 1481 N N . THR A 1 195 ? -5.571 25.034 0.456 1.00 57.53 195 THR A N 1
ATOM 1482 C CA . THR A 1 195 ? -5.913 25.133 1.891 1.00 57.53 195 THR A CA 1
ATOM 1483 C C . THR A 1 195 ? -5.884 23.781 2.616 1.00 57.53 195 THR A C 1
ATOM 1485 O O . THR A 1 195 ? -6.187 23.716 3.809 1.00 57.53 195 THR A O 1
ATOM 1488 N N . ALA A 1 196 ? -5.540 22.688 1.924 1.00 65.44 196 ALA A N 1
ATOM 1489 C CA . ALA A 1 196 ? -5.507 21.355 2.512 1.00 65.44 196 ALA A CA 1
ATOM 1490 C C . ALA A 1 196 ? -4.253 21.165 3.382 1.00 65.44 196 ALA A C 1
ATOM 1492 O O . ALA A 1 196 ? -3.125 21.363 2.936 1.00 65.44 196 ALA A O 1
ATOM 1493 N N . GLN A 1 197 ? -4.447 20.725 4.626 1.00 67.12 197 GLN A N 1
ATOM 1494 C CA . GLN A 1 197 ? -3.363 20.436 5.570 1.00 67.12 197 GLN A CA 1
ATOM 1495 C C . GLN A 1 197 ? -2.932 18.962 5.481 1.00 67.12 197 GLN A C 1
ATOM 1497 O O . GLN A 1 197 ? -3.176 18.195 6.407 1.00 67.12 197 GLN A O 1
ATOM 1502 N N . ASN A 1 198 ? -2.313 18.564 4.362 1.00 74.06 198 ASN A N 1
ATOM 1503 C CA . ASN A 1 198 ? -1.736 17.225 4.143 1.00 74.06 198 ASN A CA 1
ATOM 1504 C C . ASN A 1 198 ? -2.703 16.070 4.464 1.00 74.06 198 ASN A C 1
ATOM 1506 O O . ASN A 1 198 ? -2.552 15.354 5.457 1.00 74.06 198 ASN A O 1
ATOM 1510 N N . LEU A 1 199 ? -3.711 15.879 3.609 1.00 85.44 199 LEU A N 1
ATOM 1511 C CA . LEU A 1 199 ? -4.631 14.752 3.746 1.00 85.44 199 LEU A CA 1
ATOM 1512 C C . LEU A 1 199 ? -3.973 13.478 3.211 1.00 85.44 199 LEU A C 1
ATOM 1514 O O . LEU A 1 199 ? -3.596 13.412 2.042 1.00 85.44 199 LEU A O 1
ATOM 1518 N N . ASN A 1 200 ? -3.879 12.460 4.061 1.00 94.12 200 ASN A N 1
ATOM 1519 C CA . ASN A 1 200 ? -3.214 11.198 3.750 1.00 94.12 200 ASN A CA 1
ATOM 1520 C C . ASN A 1 200 ? -4.240 10.086 3.534 1.00 94.12 200 ASN A C 1
ATOM 1522 O O . ASN A 1 200 ? -5.235 10.003 4.265 1.00 94.12 200 ASN A O 1
ATOM 1526 N N . PHE A 1 201 ? -3.986 9.216 2.559 1.00 95.69 201 PHE A N 1
ATOM 1527 C CA . PHE A 1 201 ? -4.911 8.155 2.178 1.00 95.69 201 PHE A CA 1
ATOM 1528 C C . PHE A 1 201 ? -4.215 6.813 1.965 1.00 95.69 201 PHE A C 1
ATOM 1530 O O . PHE A 1 201 ? -3.125 6.721 1.393 1.00 95.69 201 PHE A O 1
ATOM 1537 N N . ALA A 1 202 ? -4.918 5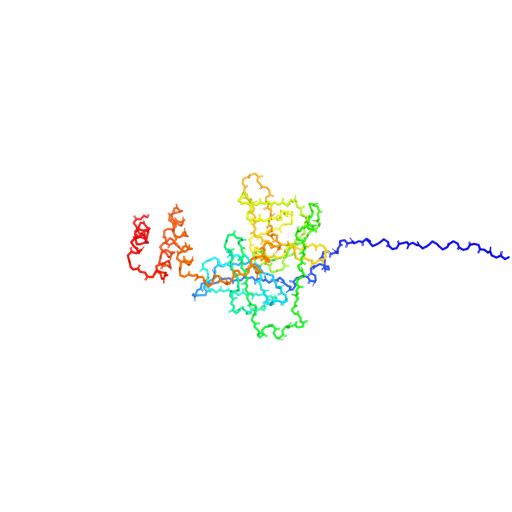.761 2.371 1.00 98.00 202 ALA A N 1
ATOM 1538 C CA . ALA A 1 202 ? -4.596 4.381 2.058 1.00 98.00 202 ALA A CA 1
ATOM 1539 C C . ALA A 1 202 ? -5.756 3.717 1.313 1.00 98.00 202 ALA A C 1
ATOM 1541 O O . ALA A 1 202 ? -6.920 3.942 1.647 1.00 98.00 202 ALA A O 1
ATOM 1542 N N . LEU A 1 203 ? -5.458 2.887 0.318 1.00 97.12 203 LEU A N 1
ATOM 1543 C CA . LEU A 1 203 ? -6.456 2.043 -0.331 1.00 97.12 203 LEU A CA 1
ATOM 1544 C C . LEU A 1 203 ? -6.847 0.914 0.630 1.00 97.12 203 LEU A C 1
ATOM 1546 O O . LEU A 1 203 ? -5.967 0.279 1.213 1.00 97.12 203 LEU A O 1
ATOM 1550 N N . GLN A 1 204 ? -8.146 0.665 0.814 1.00 97.06 204 GLN A N 1
ATOM 1551 C CA . GLN A 1 204 ? -8.614 -0.417 1.686 1.00 97.06 204 GLN A CA 1
ATOM 1552 C C . GLN A 1 204 ? -8.109 -1.774 1.195 1.00 97.06 204 GLN A C 1
ATOM 1554 O O . GLN A 1 204 ? -8.139 -2.062 -0.003 1.00 97.06 204 GLN A O 1
ATOM 1559 N N . ILE A 1 205 ? -7.684 -2.631 2.123 1.00 94.69 205 ILE A N 1
ATOM 1560 C CA . ILE A 1 205 ? -7.051 -3.904 1.765 1.00 94.69 205 ILE A CA 1
ATOM 1561 C C . ILE A 1 205 ? -7.990 -4.829 0.978 1.00 94.69 205 ILE A C 1
ATOM 1563 O O . ILE A 1 205 ? -7.547 -5.565 0.099 1.00 94.69 205 ILE A O 1
ATOM 1567 N N . ASP A 1 206 ? -9.301 -4.730 1.208 1.00 92.06 206 ASP A N 1
ATOM 1568 C CA . ASP A 1 206 ? -10.307 -5.489 0.463 1.00 92.06 206 ASP A CA 1
ATOM 1569 C C . ASP A 1 206 ? -10.303 -5.121 -1.030 1.00 92.06 206 ASP A C 1
ATOM 1571 O O . ASP A 1 206 ? -10.568 -5.980 -1.870 1.00 92.06 206 ASP A O 1
ATOM 1575 N N . GLU A 1 207 ? -9.986 -3.870 -1.385 1.00 90.94 207 GLU A N 1
ATOM 1576 C CA . GLU A 1 207 ? -9.878 -3.453 -2.788 1.00 90.94 207 GLU A CA 1
ATOM 1577 C C . GLU A 1 207 ? -8.680 -4.101 -3.482 1.00 90.94 207 GLU A C 1
ATOM 1579 O O . GLU A 1 207 ? -8.823 -4.578 -4.609 1.00 90.94 207 GLU A O 1
ATOM 1584 N N . VAL A 1 208 ? -7.550 -4.207 -2.778 1.00 89.06 208 VAL A N 1
ATOM 1585 C CA . VAL A 1 208 ? -6.335 -4.887 -3.252 1.00 89.06 208 VAL A CA 1
ATOM 1586 C C . VAL A 1 208 ? -6.580 -6.387 -3.414 1.00 89.06 208 VAL A C 1
ATOM 1588 O O . VAL A 1 208 ? -6.237 -6.992 -4.430 1.00 89.06 208 VAL A O 1
ATOM 1591 N N . ILE A 1 209 ? -7.222 -7.012 -2.423 1.00 84.25 209 ILE A N 1
ATOM 1592 C CA . ILE A 1 209 ? -7.494 -8.450 -2.447 1.00 84.25 209 ILE A CA 1
ATOM 1593 C C . ILE A 1 209 ? -8.465 -8.795 -3.580 1.00 84.25 209 ILE A C 1
ATOM 1595 O O . ILE A 1 209 ? -8.253 -9.802 -4.256 1.00 84.25 209 ILE A O 1
ATOM 1599 N N . LYS A 1 210 ? -9.495 -7.976 -3.839 1.00 80.75 210 LYS A N 1
ATOM 1600 C CA . LYS A 1 210 ? -10.416 -8.182 -4.973 1.00 80.75 210 LYS A CA 1
ATOM 1601 C C . LYS A 1 210 ? -9.677 -8.200 -6.309 1.00 80.75 210 LYS A C 1
ATOM 1603 O O . LYS A 1 210 ? -9.980 -9.065 -7.126 1.00 80.75 210 LYS A O 1
ATOM 1608 N N . THR A 1 211 ? -8.691 -7.323 -6.501 1.00 70.38 211 THR A N 1
ATOM 1609 C CA . THR A 1 211 ? -7.819 -7.325 -7.689 1.00 70.38 211 THR A CA 1
ATOM 1610 C C . THR A 1 211 ? -7.060 -8.648 -7.834 1.00 70.38 211 THR A C 1
ATOM 1612 O O . THR A 1 211 ? -6.828 -9.105 -8.947 1.00 70.38 211 THR A O 1
ATOM 1615 N N . SER A 1 212 ? -6.743 -9.310 -6.717 1.00 56.50 212 SER A N 1
ATOM 1616 C CA . SER A 1 212 ? -6.018 -10.587 -6.696 1.00 56.50 212 SER A CA 1
ATOM 1617 C C . SER A 1 212 ? -6.882 -11.863 -6.732 1.00 56.50 212 SER A C 1
ATOM 1619 O O . SER A 1 212 ? -6.366 -12.934 -7.046 1.00 56.50 212 SER A O 1
ATOM 1621 N N . ILE A 1 213 ? -8.166 -11.789 -6.343 1.00 43.97 213 ILE A N 1
ATOM 1622 C CA . ILE A 1 213 ? -9.078 -12.945 -6.182 1.00 43.97 213 ILE A CA 1
ATOM 1623 C C . ILE A 1 213 ? -10.146 -13.003 -7.278 1.00 43.97 213 ILE A C 1
ATOM 1625 O O . ILE A 1 213 ? -10.610 -14.092 -7.620 1.00 43.97 213 ILE A O 1
ATOM 1629 N N . ALA A 1 214 ? -10.545 -11.869 -7.858 1.00 37.56 214 ALA A N 1
ATOM 1630 C CA . ALA A 1 214 ? -11.430 -11.895 -9.010 1.00 37.56 214 ALA A CA 1
ATOM 1631 C C . ALA A 1 214 ? -10.646 -12.493 -10.178 1.00 37.56 214 ALA A C 1
ATOM 1633 O O . ALA A 1 214 ? -9.770 -11.836 -10.726 1.00 37.56 214 ALA A O 1
ATOM 1634 N N . GLY A 1 215 ? -10.966 -13.738 -10.538 1.00 31.88 215 GLY A N 1
ATOM 1635 C CA . GLY A 1 215 ? -10.409 -14.498 -11.655 1.00 31.88 215 GLY A CA 1
ATOM 1636 C C . GLY A 1 215 ? -10.651 -13.886 -13.037 1.00 31.88 215 GLY A C 1
ATOM 1637 O O . GLY A 1 215 ? -10.933 -14.609 -13.990 1.00 31.88 215 GLY A O 1
ATOM 1638 N N . LYS A 1 216 ? -10.438 -12.577 -13.202 1.00 32.53 216 LYS A N 1
ATOM 1639 C CA . LYS A 1 216 ? -9.676 -12.142 -14.356 1.00 32.53 216 LYS A CA 1
ATOM 1640 C C . LYS A 1 216 ? -8.361 -12.907 -14.245 1.00 32.53 216 LYS A C 1
ATOM 1642 O O . LYS A 1 216 ? -7.472 -12.543 -13.479 1.00 32.53 216 LYS A O 1
ATOM 1647 N N . LYS A 1 217 ? -8.259 -14.000 -15.019 1.00 29.22 217 LYS A N 1
ATOM 1648 C CA . LYS A 1 217 ? -6.977 -14.408 -15.601 1.00 29.22 217 LYS A CA 1
ATOM 1649 C C . LYS A 1 217 ? -6.190 -13.126 -15.840 1.00 29.22 217 LYS A C 1
ATOM 1651 O O . LYS A 1 217 ? -6.836 -12.161 -16.272 1.00 29.22 217 LYS A O 1
ATOM 1656 N N . PRO A 1 218 ? -4.877 -13.111 -15.545 1.00 36.19 218 PRO A N 1
ATOM 1657 C CA . PRO A 1 218 ? -4.070 -11.933 -15.795 1.00 36.19 218 PRO A CA 1
ATOM 1658 C C . PRO A 1 218 ? -4.550 -11.374 -17.126 1.00 36.19 218 PRO A C 1
ATOM 1660 O O . PRO A 1 218 ? -4.649 -12.133 -18.099 1.00 36.19 218 PRO A O 1
ATOM 1663 N N . ASN A 1 219 ? -4.890 -10.087 -17.187 1.00 37.41 219 ASN A N 1
ATOM 1664 C CA . ASN A 1 219 ? -4.548 -9.423 -18.425 1.00 37.41 219 ASN A CA 1
ATOM 1665 C C . ASN A 1 219 ? -3.027 -9.614 -18.462 1.00 37.41 219 ASN A C 1
ATOM 1667 O O . ASN A 1 219 ? -2.279 -8.808 -17.926 1.00 37.41 219 ASN A O 1
ATOM 1671 N N . THR A 1 220 ? -2.580 -10.759 -19.003 1.00 42.34 220 THR A N 1
ATOM 1672 C CA . THR A 1 220 ? -1.398 -10.844 -19.840 1.00 42.34 220 THR A CA 1
ATOM 1673 C C . THR A 1 220 ? -1.603 -9.618 -20.671 1.00 42.34 220 THR A C 1
ATOM 1675 O O . THR A 1 220 ? -2.611 -9.594 -21.379 1.00 42.34 220 THR A O 1
ATOM 1678 N N . ALA A 1 221 ? -0.869 -8.550 -20.355 1.00 48.88 221 ALA A N 1
ATOM 1679 C CA . ALA A 1 221 ? -1.222 -7.225 -20.811 1.00 48.88 221 ALA A CA 1
ATOM 1680 C C . ALA A 1 221 ? -1.410 -7.368 -22.316 1.00 48.88 221 ALA A C 1
ATOM 1682 O O . ALA A 1 221 ? -0.470 -7.728 -23.026 1.00 48.88 221 ALA A O 1
ATOM 1683 N N . THR A 1 222 ? -2.676 -7.354 -22.757 1.00 57.00 222 THR A N 1
ATOM 1684 C CA . THR A 1 222 ? -2.949 -7.801 -24.118 1.00 57.00 222 THR A CA 1
ATOM 1685 C C . THR A 1 222 ? -2.281 -6.763 -24.996 1.00 57.00 222 THR A C 1
ATOM 1687 O O . THR A 1 222 ? -2.124 -5.618 -24.560 1.00 57.00 222 THR A O 1
ATOM 1690 N N . LYS A 1 223 ? -1.877 -7.117 -26.214 1.00 61.75 223 LYS A N 1
ATOM 1691 C CA . LYS A 1 223 ? -1.346 -6.111 -27.139 1.00 61.75 223 LYS A CA 1
ATOM 1692 C C . LYS A 1 223 ? -2.239 -4.859 -27.169 1.00 61.75 223 LYS A C 1
ATOM 1694 O O . LYS A 1 223 ? -1.742 -3.755 -27.016 1.00 61.75 223 LYS A O 1
ATOM 1699 N N . ALA A 1 224 ? -3.562 -5.044 -27.149 1.00 63.75 224 ALA A N 1
ATOM 1700 C CA . ALA A 1 224 ? -4.544 -3.966 -27.026 1.00 63.75 224 ALA A CA 1
ATOM 1701 C C . ALA A 1 224 ? -4.479 -3.167 -25.702 1.00 63.75 224 ALA A C 1
ATOM 1703 O O . ALA A 1 224 ? -4.671 -1.954 -25.707 1.00 63.75 224 ALA A O 1
ATOM 1704 N N . SER A 1 225 ? -4.216 -3.812 -24.562 1.00 57.06 225 SER A N 1
ATOM 1705 C CA . SER A 1 225 ? -4.086 -3.145 -23.256 1.00 57.06 225 SER A CA 1
ATOM 1706 C C . SER A 1 225 ? -2.816 -2.299 -23.161 1.00 57.06 225 SER A C 1
ATOM 1708 O O . SER A 1 225 ? -2.876 -1.174 -22.673 1.00 57.06 225 SER A O 1
ATOM 1710 N N . LEU A 1 226 ? -1.684 -2.829 -23.639 1.00 60.94 226 LEU A N 1
ATOM 1711 C CA . LEU A 1 226 ? -0.410 -2.105 -23.684 1.00 60.94 226 LEU A CA 1
ATOM 1712 C C . LEU A 1 226 ? -0.465 -0.968 -24.706 1.00 60.94 226 LEU A C 1
ATOM 1714 O O . LEU A 1 226 ? -0.064 0.148 -24.391 1.00 60.94 226 LEU A O 1
ATOM 1718 N N . LEU A 1 227 ? -1.055 -1.223 -25.878 1.00 73.75 227 LEU A N 1
ATOM 1719 C CA . LEU A 1 227 ? -1.334 -0.208 -26.893 1.00 73.75 227 LEU A CA 1
ATOM 1720 C C . LEU A 1 227 ? -2.121 0.967 -26.301 1.00 73.75 227 LEU A C 1
ATOM 1722 O O . LEU A 1 227 ? -1.681 2.108 -26.409 1.00 73.75 227 LEU A O 1
ATOM 1726 N N . ASN A 1 228 ? -3.245 0.697 -25.628 1.00 68.81 228 ASN A N 1
ATOM 1727 C CA . ASN A 1 228 ? -4.060 1.756 -25.030 1.00 68.81 228 ASN A CA 1
ATOM 1728 C C . ASN A 1 228 ? -3.328 2.508 -23.916 1.00 68.81 228 ASN A C 1
ATOM 1730 O O . ASN A 1 228 ? -3.437 3.729 -23.848 1.00 68.81 228 ASN A O 1
ATOM 1734 N N . PHE A 1 229 ? -2.591 1.806 -23.055 1.00 70.00 229 PHE A N 1
ATOM 1735 C CA . PHE A 1 229 ? -1.843 2.432 -21.966 1.00 70.00 229 PHE A CA 1
ATOM 1736 C C . PHE A 1 229 ? -0.816 3.442 -22.491 1.00 70.00 229 PHE A C 1
ATOM 1738 O O . PHE A 1 229 ? -0.844 4.616 -22.119 1.00 70.00 229 PHE A O 1
ATOM 1745 N N . TYR A 1 230 ? 0.046 3.003 -23.409 1.00 70.62 230 TYR A N 1
ATOM 1746 C CA . TYR A 1 230 ? 1.078 3.860 -23.982 1.00 70.62 230 TYR A CA 1
ATOM 1747 C C . TYR A 1 230 ? 0.482 4.977 -24.846 1.00 70.62 230 TYR A C 1
ATOM 1749 O O . TYR A 1 230 ? 0.951 6.111 -24.795 1.00 70.62 230 TYR A O 1
ATOM 1757 N N . PHE A 1 231 ? -0.604 4.711 -25.574 1.00 76.12 231 PHE A N 1
ATOM 1758 C CA . PHE A 1 231 ? -1.278 5.740 -26.361 1.00 76.12 231 PHE A CA 1
ATOM 1759 C C . PHE A 1 231 ? -1.872 6.858 -25.487 1.00 76.12 231 PHE A C 1
ATOM 1761 O O . PHE A 1 231 ? -1.652 8.035 -25.766 1.00 76.12 231 PHE A O 1
ATOM 1768 N N . GLN A 1 232 ? -2.572 6.512 -24.402 1.00 71.56 232 GLN A N 1
ATOM 1769 C CA . GLN A 1 232 ? -3.178 7.499 -23.498 1.00 71.56 232 GLN A CA 1
ATOM 1770 C C . GLN A 1 232 ? -2.123 8.332 -22.758 1.00 71.56 232 GLN A C 1
ATOM 1772 O O . GLN A 1 232 ? -2.259 9.553 -22.665 1.00 71.56 232 GLN A O 1
ATOM 1777 N N . ASN A 1 233 ? -1.036 7.702 -22.300 1.00 59.50 233 ASN A N 1
ATOM 1778 C CA . ASN A 1 233 ? 0.082 8.431 -21.701 1.00 59.50 233 ASN A CA 1
ATOM 1779 C C . ASN A 1 233 ? 0.743 9.370 -22.717 1.00 59.50 233 ASN A C 1
ATOM 1781 O O . ASN A 1 233 ? 0.976 10.531 -22.400 1.00 59.50 233 ASN A O 1
ATOM 1785 N N . GLY A 1 234 ? 0.952 8.924 -23.960 1.00 73.06 234 GLY A N 1
ATOM 1786 C CA . GLY A 1 234 ? 1.486 9.776 -25.023 1.00 73.06 234 GLY A CA 1
ATOM 1787 C C . GLY A 1 234 ? 0.638 11.028 -25.266 1.00 73.06 234 GLY A C 1
ATOM 1788 O O . GLY A 1 234 ? 1.183 12.127 -25.374 1.00 73.06 234 GLY A O 1
ATOM 1789 N N . GLN A 1 235 ? -0.694 10.894 -25.284 1.00 75.44 235 GLN A N 1
ATOM 1790 C CA . GLN A 1 235 ? -1.616 12.029 -25.443 1.00 75.44 235 GLN A CA 1
ATOM 1791 C C . GLN A 1 235 ? -1.588 12.987 -24.248 1.00 75.44 235 GLN A C 1
ATOM 1793 O O . GLN A 1 235 ? -1.622 14.205 -24.436 1.00 75.44 235 GLN A O 1
ATOM 1798 N N . LYS A 1 236 ? -1.512 12.451 -23.027 1.00 70.94 236 LYS A N 1
ATOM 1799 C CA . LYS A 1 236 ? -1.408 13.252 -21.806 1.00 70.94 236 LYS A CA 1
ATOM 1800 C C . LYS A 1 236 ? -0.120 14.082 -21.797 1.00 70.94 236 LYS A C 1
ATOM 1802 O O . LYS A 1 236 ? -0.187 15.297 -21.634 1.00 70.94 236 LYS A O 1
ATOM 1807 N N . GLU A 1 237 ? 1.024 13.448 -22.044 1.00 67.44 237 GLU A N 1
ATOM 1808 C CA . GLU A 1 237 ? 2.329 14.121 -22.097 1.00 67.44 237 GLU A CA 1
ATOM 1809 C C . GLU A 1 237 ? 2.377 15.171 -23.222 1.00 67.44 237 GLU A C 1
ATOM 1811 O O . GLU A 1 237 ? 2.946 16.246 -23.044 1.00 67.44 237 GLU A O 1
ATOM 1816 N N . LEU A 1 238 ? 1.714 14.911 -24.359 1.00 69.75 238 LEU A N 1
ATOM 1817 C CA . LEU A 1 238 ? 1.576 15.888 -25.445 1.00 69.75 238 LEU A CA 1
ATOM 1818 C C . LEU A 1 238 ? 0.815 17.140 -24.989 1.00 69.75 238 LEU A C 1
ATOM 1820 O O . LEU A 1 238 ? 1.237 18.259 -25.273 1.00 69.75 238 LEU A O 1
ATOM 1824 N N . TYR A 1 239 ? -0.297 16.960 -24.271 1.00 75.19 239 TYR A N 1
ATOM 1825 C CA . TYR A 1 239 ? -1.100 18.064 -23.738 1.00 75.19 239 TYR A CA 1
ATOM 1826 C C . TYR A 1 239 ? -0.331 18.885 -22.692 1.00 75.19 239 TYR A C 1
ATOM 1828 O O . TYR A 1 239 ? -0.445 20.110 -22.644 1.00 75.19 239 TYR A O 1
ATOM 1836 N N . GLU A 1 240 ? 0.495 18.214 -21.891 1.00 74.75 240 GLU A N 1
ATOM 1837 C CA . GLU A 1 240 ? 1.363 18.827 -20.880 1.00 74.75 240 GLU A CA 1
ATOM 1838 C C . GLU A 1 240 ? 2.644 19.444 -21.474 1.00 74.75 240 GLU A C 1
ATOM 1840 O O . GLU A 1 240 ? 3.417 20.063 -20.745 1.00 74.75 240 GLU A O 1
ATOM 1845 N N . LYS A 1 241 ? 2.833 19.362 -22.801 1.00 82.62 241 LYS A N 1
ATOM 1846 C CA . LYS A 1 241 ? 4.010 19.843 -23.551 1.00 82.62 241 LYS A CA 1
ATOM 1847 C C . LYS A 1 241 ? 5.319 19.126 -23.201 1.00 82.62 241 LYS A C 1
ATOM 1849 O O . LYS A 1 241 ? 6.407 19.644 -23.447 1.00 82.62 241 LYS A O 1
ATOM 1854 N N . ASN A 1 242 ? 5.223 17.904 -22.687 1.00 68.06 242 ASN A N 1
ATOM 1855 C CA . ASN A 1 242 ? 6.345 17.000 -22.452 1.00 68.06 242 ASN A CA 1
ATOM 1856 C C . ASN A 1 242 ? 6.604 16.161 -23.712 1.00 68.06 242 ASN A C 1
ATOM 1858 O O . ASN A 1 242 ? 6.399 14.945 -23.746 1.00 68.06 242 ASN A O 1
ATOM 1862 N N . TYR A 1 243 ? 7.028 16.823 -24.788 1.00 73.19 243 TYR A N 1
ATOM 1863 C CA . TYR A 1 243 ? 7.041 16.236 -26.131 1.00 73.19 243 TYR A CA 1
ATOM 1864 C C . TYR A 1 243 ? 7.927 14.992 -26.261 1.00 73.19 243 TYR A C 1
ATOM 1866 O O . TYR A 1 243 ? 7.531 14.026 -26.906 1.00 73.19 243 TYR A O 1
ATOM 1874 N N . LEU A 1 244 ? 9.084 14.959 -25.593 1.00 66.44 244 LEU A N 1
ATOM 1875 C CA . LEU A 1 244 ? 9.971 13.793 -25.625 1.00 66.44 244 LEU A CA 1
ATOM 1876 C C . LEU A 1 244 ? 9.321 12.561 -24.968 1.00 66.44 244 LEU A C 1
ATOM 1878 O O . LEU A 1 244 ? 9.324 11.477 -25.548 1.00 66.44 244 LEU A O 1
ATOM 1882 N N . SER A 1 245 ? 8.699 12.741 -23.800 1.00 58.22 245 SER A N 1
ATOM 1883 C CA . SER A 1 245 ? 7.942 11.687 -23.110 1.00 58.22 245 SER A CA 1
ATOM 1884 C C . SER A 1 245 ? 6.737 11.230 -23.932 1.00 58.22 245 SER A C 1
ATOM 1886 O O . SER A 1 245 ? 6.418 10.041 -23.970 1.00 58.22 245 SER A O 1
ATOM 1888 N N . SER A 1 246 ? 6.086 12.161 -24.630 1.00 64.12 246 SER A N 1
ATOM 1889 C CA . SER A 1 246 ? 4.984 11.868 -25.544 1.00 64.12 246 SER A CA 1
ATOM 1890 C C . SER A 1 246 ? 5.423 10.979 -26.715 1.00 64.12 246 SER A C 1
ATOM 1892 O O . SER A 1 246 ? 4.802 9.944 -26.961 1.00 64.12 246 SER A O 1
ATOM 1894 N N . ILE A 1 247 ? 6.538 11.320 -27.374 1.00 74.25 247 ILE A N 1
ATOM 1895 C CA . ILE A 1 247 ? 7.126 10.544 -28.479 1.00 74.25 247 ILE A CA 1
ATOM 1896 C C . ILE A 1 247 ? 7.453 9.119 -28.028 1.00 74.25 247 ILE A C 1
ATOM 1898 O O . ILE A 1 247 ? 7.006 8.167 -28.665 1.00 74.25 247 ILE A O 1
ATOM 1902 N N . ILE A 1 248 ? 8.155 8.968 -26.900 1.00 70.75 248 ILE A N 1
ATOM 1903 C CA . ILE A 1 248 ? 8.544 7.657 -26.354 1.00 70.75 248 ILE A CA 1
ATOM 1904 C C . ILE A 1 248 ? 7.312 6.784 -26.100 1.00 70.75 248 ILE A C 1
ATOM 1906 O O . ILE A 1 248 ? 7.303 5.593 -26.415 1.00 70.75 248 ILE A O 1
ATOM 1910 N N . ASN A 1 249 ? 6.251 7.367 -25.543 1.00 63.62 249 ASN A N 1
ATOM 1911 C CA . ASN A 1 249 ? 5.012 6.643 -25.296 1.00 63.62 249 ASN A CA 1
ATOM 1912 C C . ASN A 1 249 ? 4.329 6.219 -26.606 1.00 63.62 249 ASN A C 1
ATOM 1914 O O . ASN A 1 249 ? 3.928 5.063 -26.731 1.00 63.62 249 ASN A O 1
ATOM 1918 N N . PHE A 1 250 ? 4.253 7.080 -27.622 1.00 80.69 250 PHE A N 1
ATOM 1919 C CA . PHE A 1 250 ? 3.704 6.667 -28.917 1.00 80.69 250 PHE A CA 1
ATOM 1920 C C . PHE A 1 250 ? 4.566 5.605 -29.621 1.00 80.69 250 PHE A C 1
ATOM 1922 O O . PHE A 1 250 ? 4.021 4.672 -30.206 1.00 80.69 250 PHE A O 1
ATOM 1929 N N . GLU A 1 251 ? 5.894 5.656 -29.509 1.00 76.31 251 GLU A N 1
ATOM 1930 C CA . GLU A 1 251 ? 6.779 4.610 -30.040 1.00 76.31 251 GLU A CA 1
ATOM 1931 C C . GLU A 1 251 ? 6.600 3.266 -29.324 1.00 76.31 251 GLU A C 1
ATOM 1933 O O . GLU A 1 251 ? 6.527 2.222 -29.976 1.00 76.31 251 GLU A O 1
ATOM 1938 N N . LYS A 1 252 ? 6.455 3.271 -27.993 1.00 69.50 252 LYS A N 1
ATOM 1939 C CA . LYS A 1 252 ? 6.123 2.064 -27.218 1.00 69.50 252 LYS A CA 1
ATOM 1940 C C . LYS A 1 252 ? 4.752 1.513 -27.626 1.00 69.50 252 LYS A C 1
ATOM 1942 O O . LYS A 1 252 ? 4.600 0.302 -27.756 1.00 69.50 252 LYS A O 1
ATOM 1947 N N . ALA A 1 253 ? 3.775 2.377 -27.903 1.00 75.06 253 ALA A N 1
ATOM 1948 C CA . ALA A 1 253 ? 2.452 1.977 -28.380 1.00 75.06 253 ALA A CA 1
ATOM 1949 C C . ALA A 1 253 ? 2.503 1.300 -29.772 1.00 75.06 253 ALA A C 1
ATOM 1951 O O . ALA A 1 253 ? 1.803 0.307 -29.986 1.00 75.06 253 ALA A O 1
ATOM 1952 N N . LEU A 1 254 ? 3.376 1.758 -30.684 1.00 77.50 254 LEU A N 1
ATOM 1953 C CA . LEU A 1 254 ? 3.552 1.173 -32.027 1.00 77.50 254 LEU A CA 1
ATOM 1954 C C . LEU A 1 254 ? 3.950 -0.311 -31.998 1.00 77.50 254 LEU A C 1
ATOM 1956 O O . LEU A 1 254 ? 3.543 -1.069 -32.875 1.00 77.50 254 LEU A O 1
ATOM 1960 N N . GLN A 1 255 ? 4.690 -0.749 -30.976 1.00 74.38 255 GLN A N 1
ATOM 1961 C CA . GLN A 1 255 ? 5.174 -2.133 -30.849 1.00 74.38 255 GLN A CA 1
ATOM 1962 C C . GLN A 1 255 ? 4.050 -3.163 -30.649 1.00 74.38 255 GLN A C 1
ATOM 1964 O O . GLN A 1 255 ? 4.273 -4.365 -30.797 1.00 74.38 255 GLN A O 1
ATOM 1969 N N . TYR A 1 256 ? 2.844 -2.703 -30.312 1.00 72.75 256 TYR A N 1
ATOM 1970 C CA . TYR A 1 256 ? 1.705 -3.554 -29.975 1.00 72.75 256 TYR A CA 1
ATOM 1971 C C . TYR A 1 256 ? 0.554 -3.478 -30.994 1.00 72.75 256 TYR A C 1
ATOM 1973 O O . TYR A 1 256 ? -0.511 -4.041 -30.746 1.00 72.75 256 TYR A O 1
ATOM 1981 N N . LEU A 1 257 ? 0.747 -2.815 -32.139 1.00 77.19 257 LEU A N 1
ATOM 1982 C CA . LEU A 1 257 ? -0.219 -2.790 -33.243 1.00 77.19 257 LEU A CA 1
ATOM 1983 C C . LEU A 1 257 ? -0.155 -4.087 -34.067 1.00 77.19 257 LEU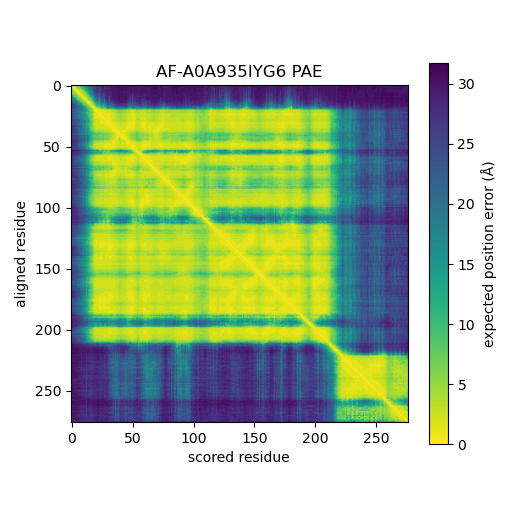 A C 1
ATOM 1985 O O . LEU A 1 257 ? 0.918 -4.519 -34.479 1.00 77.19 257 LEU A O 1
ATOM 1989 N N . ASP A 1 258 ? -1.314 -4.698 -34.330 1.00 62.16 258 ASP A N 1
ATOM 1990 C CA . ASP A 1 258 ? -1.404 -5.947 -35.103 1.00 62.16 258 ASP A CA 1
ATOM 1991 C C . ASP A 1 258 ? -1.537 -5.722 -36.631 1.00 62.16 258 ASP A C 1
ATOM 1993 O O . ASP A 1 258 ? -1.261 -6.645 -37.396 1.00 62.16 258 ASP A O 1
ATOM 1997 N N . HIS A 1 259 ? -1.901 -4.511 -37.095 1.00 57.69 259 HIS A N 1
ATOM 1998 C CA . HIS A 1 259 ? -2.061 -4.166 -38.523 1.00 57.69 259 HIS A CA 1
ATOM 1999 C C . HIS A 1 259 ? -1.653 -2.712 -38.853 1.00 57.69 259 HIS A C 1
ATOM 2001 O O . HIS A 1 259 ? -1.959 -1.789 -38.097 1.00 57.69 259 HIS A O 1
ATOM 2007 N N . GLU A 1 260 ? -1.025 -2.501 -40.020 1.00 56.09 260 GLU A N 1
ATOM 2008 C CA . GLU A 1 260 ? -0.487 -1.200 -40.474 1.00 56.09 260 GLU A CA 1
ATOM 2009 C C . GLU A 1 260 ? -1.556 -0.106 -40.679 1.00 56.09 260 GLU A C 1
ATOM 2011 O O . GLU A 1 260 ? -1.285 1.067 -40.426 1.00 56.09 260 GLU A O 1
ATOM 2016 N N . GLU A 1 261 ? -2.793 -0.456 -41.053 1.00 49.00 261 GLU A N 1
ATOM 2017 C CA . GLU A 1 261 ? -3.849 0.534 -41.347 1.00 49.00 261 GLU A CA 1
ATOM 2018 C C . GLU A 1 261 ? -4.320 1.336 -40.114 1.00 49.00 261 GLU A C 1
ATOM 2020 O O . GLU A 1 261 ? -4.888 2.417 -40.258 1.00 49.00 261 GLU A O 1
ATOM 2025 N N . SER A 1 262 ? -4.044 0.864 -38.890 1.00 55.81 262 SER A N 1
ATOM 2026 C CA . SER A 1 262 ? -4.384 1.567 -37.635 1.00 55.81 262 SER A CA 1
ATOM 2027 C C . SER A 1 262 ? -3.252 2.462 -37.100 1.00 55.81 262 SER A C 1
ATOM 2029 O O . SER A 1 262 ? -3.454 3.214 -36.145 1.00 55.81 262 SER A O 1
ATOM 2031 N N . ALA A 1 263 ? -2.064 2.418 -37.714 1.00 60.75 263 ALA A N 1
ATOM 2032 C CA . ALA A 1 263 ? -0.889 3.169 -37.268 1.00 60.75 263 ALA A CA 1
ATOM 2033 C C . ALA A 1 263 ? -0.953 4.665 -37.623 1.00 60.75 263 ALA A C 1
ATOM 2035 O O . ALA A 1 263 ? -0.250 5.473 -37.021 1.00 60.75 263 ALA A O 1
ATOM 2036 N N . ALA A 1 264 ? -1.831 5.057 -38.553 1.00 60.91 264 ALA A N 1
ATOM 2037 C CA . ALA A 1 264 ? -1.968 6.438 -39.018 1.00 60.91 264 ALA A CA 1
ATOM 2038 C C . ALA A 1 264 ? -2.287 7.432 -37.886 1.00 60.91 264 ALA A C 1
ATOM 2040 O O . ALA A 1 264 ? -1.768 8.547 -37.883 1.00 60.91 264 ALA A O 1
ATOM 2041 N N . ILE A 1 265 ? -3.093 7.024 -36.899 1.00 65.19 265 ILE A N 1
ATOM 2042 C CA . ILE A 1 265 ? -3.432 7.866 -35.742 1.00 65.19 265 ILE A CA 1
ATOM 2043 C C . ILE A 1 265 ? -2.215 8.044 -34.827 1.00 65.19 265 ILE A C 1
ATOM 2045 O O . ILE A 1 265 ? -1.929 9.165 -34.413 1.00 65.19 265 ILE A O 1
ATOM 2049 N N . LEU A 1 266 ? -1.468 6.973 -34.540 1.00 63.72 266 LEU A N 1
ATOM 2050 C CA . LEU A 1 266 ? -0.241 7.076 -33.745 1.00 63.72 266 LEU A CA 1
ATOM 2051 C C . LEU A 1 266 ? 0.809 7.926 -34.457 1.00 63.72 266 LEU A C 1
ATOM 2053 O O . LEU A 1 266 ? 1.316 8.860 -33.853 1.00 63.72 266 LEU A O 1
ATOM 2057 N N . TYR A 1 267 ? 1.077 7.675 -35.742 1.00 70.06 267 TYR A N 1
ATOM 2058 C CA . TYR A 1 267 ? 2.033 8.471 -36.516 1.00 70.06 267 TYR A CA 1
ATOM 2059 C C . TYR A 1 267 ? 1.635 9.946 -36.604 1.00 70.06 267 TYR A C 1
ATOM 2061 O O . TYR A 1 267 ? 2.507 10.811 -36.572 1.00 70.06 267 TYR A O 1
ATOM 2069 N N . TYR A 1 268 ? 0.336 10.251 -36.656 1.00 73.38 268 TYR A N 1
ATOM 2070 C CA . TYR A 1 268 ? -0.160 11.623 -36.575 1.00 73.38 268 TYR A CA 1
ATOM 2071 C C . TYR A 1 268 ? 0.185 12.282 -35.231 1.00 73.38 268 TYR A C 1
ATOM 2073 O O . TYR A 1 268 ? 0.728 13.385 -35.219 1.00 73.38 268 TYR A O 1
ATOM 2081 N N . TYR A 1 269 ? -0.070 11.613 -34.102 1.00 65.69 269 TYR A N 1
ATOM 2082 C CA . TYR A 1 269 ? 0.237 12.163 -32.776 1.00 65.69 269 TYR A CA 1
ATOM 2083 C C . TYR A 1 269 ? 1.741 12.219 -32.474 1.00 65.69 269 TYR A C 1
ATOM 2085 O O . TYR A 1 269 ? 2.207 13.209 -31.912 1.00 65.69 269 TYR A O 1
ATOM 2093 N N . THR A 1 270 ? 2.511 11.220 -32.908 1.00 66.25 270 THR A N 1
ATOM 2094 C CA . THR A 1 270 ? 3.978 11.257 -32.885 1.00 66.25 270 THR A CA 1
ATOM 2095 C C . THR A 1 270 ? 4.487 12.433 -33.711 1.00 66.25 270 THR A C 1
ATOM 2097 O O . THR A 1 270 ? 5.302 13.211 -33.230 1.00 66.25 270 THR A O 1
ATOM 2100 N N . GLY A 1 271 ? 3.951 12.619 -34.921 1.00 61.00 271 GLY A N 1
ATOM 2101 C CA . GLY A 1 271 ? 4.248 13.762 -35.775 1.00 61.00 271 GLY A CA 1
ATOM 2102 C C . GLY A 1 271 ? 3.983 15.083 -35.061 1.00 61.00 271 GLY A C 1
ATOM 2103 O O . GLY A 1 271 ? 4.900 15.884 -34.946 1.00 61.00 271 GLY A O 1
ATOM 2104 N N . LEU A 1 272 ? 2.784 15.279 -34.499 1.00 62.81 272 LEU A N 1
ATOM 2105 C CA . LEU A 1 272 ? 2.434 16.476 -33.721 1.00 62.81 272 LEU A CA 1
ATOM 2106 C C . LEU A 1 272 ? 3.412 16.764 -32.575 1.00 62.81 272 LEU A C 1
ATOM 2108 O O . LEU A 1 272 ? 3.710 17.930 -32.329 1.00 62.81 272 LEU A O 1
ATOM 2112 N N . ALA A 1 273 ? 3.911 15.732 -31.896 1.00 60.03 273 ALA A N 1
ATOM 2113 C CA . ALA A 1 273 ? 4.905 15.879 -30.838 1.00 60.03 273 ALA A CA 1
ATOM 2114 C C . ALA A 1 273 ? 6.296 16.280 -31.368 1.00 60.03 273 ALA A C 1
ATOM 2116 O O . ALA A 1 273 ? 7.045 16.935 -30.657 1.00 60.03 273 ALA A O 1
ATOM 2117 N N . PHE A 1 274 ? 6.646 15.927 -32.610 1.00 58.88 274 PHE A N 1
ATOM 2118 C CA . PHE A 1 274 ? 7.913 16.322 -33.240 1.00 58.88 274 PHE A CA 1
ATOM 2119 C C . PHE A 1 274 ? 7.920 17.756 -33.800 1.00 58.88 274 PHE A C 1
ATOM 2121 O O . PHE A 1 274 ? 8.997 18.326 -33.970 1.00 58.88 274 PHE A O 1
ATOM 2128 N N . ILE A 1 275 ? 6.756 18.331 -34.130 1.00 66.19 275 ILE A N 1
ATOM 2129 C CA . ILE A 1 275 ? 6.637 19.680 -34.729 1.00 66.19 275 ILE A CA 1
ATOM 2130 C C . ILE A 1 275 ? 6.277 20.803 -33.737 1.00 66.19 275 ILE A C 1
ATOM 2132 O O . ILE A 1 275 ? 6.189 21.953 -34.169 1.00 66.19 275 ILE A O 1
ATOM 2136 N N . ASN A 1 276 ? 6.080 20.509 -32.446 1.00 53.19 276 ASN A N 1
ATOM 2137 C CA . ASN A 1 276 ? 5.761 21.494 -31.392 1.00 53.19 276 ASN A CA 1
ATOM 2138 C C . ASN A 1 276 ? 6.801 21.506 -30.268 1.00 53.19 276 ASN A C 1
ATOM 2140 O O . ASN A 1 276 ? 6.837 22.531 -29.542 1.00 53.19 276 ASN A O 1
#

Nearest PDB structures (foldseek):
  4rqz-assembly1_B  TM=8.613E-01  e=2.784E-17  Escherichia coli
  2rce-assembly3_I  TM=9.114E-01  e=4.387E-16  Escherichia coli
  3lgv-assembly1_A  TM=8.825E-01  e=3.920E-16  Escherichia coli K-12
  2qf0-assembly1_A  TM=8.691E-01  e=1.513E-15  Escherichia coli K-12
  3lgv-assembly2_E  TM=9.030E-01  e=1.607E-14  Escherichia coli K-12

Radius of gyration: 22.87 Å; Cα contacts (8 Å, |Δi|>4): 585; chains: 1; bounding box: 40×48×103 Å

Secondary structure (DSSP, 8-state):
----------------PPPPHHHHHHHHGGGEEEEEEE-TT--EEEEEEEEEEGGGTEEEE-HHHHTT-SEEEEEETTEEE-EEEEEEEETTTTEEEEEEPHHHHHHHTTT---PEE--GGG--TT-EEEEEE-GGG-TTEEEEEEEEEEEE-TTS--EEEEE-S---TT-TT-EEEETTSEEEEEEEEEEEETTEEEEEEEEEHHHHHHHHHS--------HHHHHHHHHHHHHHHHHTT-HHHHHHHHHHHHTT-S-GGGHHHHHHHHHHHH--

Sol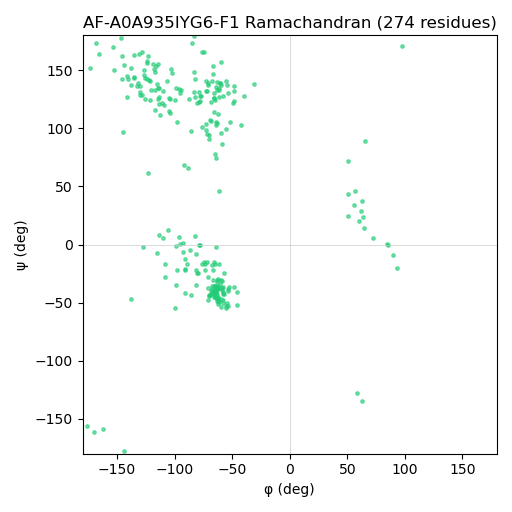vent-accessible surface area (backbone atoms only — not comparable to full-atom values): 14829 Å² total; per-residue (Å²): 136,82,84,86,79,83,78,80,77,75,77,81,75,81,70,81,66,71,49,54,68,68,66,40,44,74,60,43,47,76,14,41,29,35,30,41,18,17,36,90,86,67,47,82,68,40,52,17,8,20,31,35,35,63,97,76,40,31,33,37,28,31,31,73,43,45,68,90,40,79,41,72,42,37,33,50,97,92,38,79,43,62,59,70,46,80,67,42,75,37,73,93,78,40,32,27,31,30,30,50,21,65,68,58,45,68,77,32,61,93,68,65,40,48,51,45,78,47,63,58,89,74,67,52,70,69,40,56,34,37,36,36,18,7,41,81,67,46,69,67,44,72,31,60,34,28,30,73,36,81,45,63,44,94,88,66,82,47,52,33,37,29,35,61,28,75,76,50,68,18,17,34,10,6,42,26,24,39,53,82,50,21,36,37,22,32,27,66,49,73,51,67,59,92,91,49,84,62,48,25,34,18,42,29,36,59,62,57,48,46,66,74,64,52,80,68,64,65,76,62,70,38,48,68,53,48,23,50,52,25,41,53,51,12,53,52,28,43,76,72,66,38,31,69,63,11,33,54,21,31,56,59,17,58,78,37,61,93,56,77,90,68,44,59,64,51,52,49,54,36,47,55,36,74,78,108

Foldseek 3Di:
DDDDDPPPPPPPPPPPPLAPPVVLLVQQQLQKWKKWFAAPVRHTDAIAMWGAAQVQQKTKFFQCRHPVGPDMWIDDPNDIWDWDAWLFDDNVARITITHTDPVSCVVCVVPRRHFAADDLVPADWFFKKKWFWQAVHNGTDIWIWTQNDWDADPVRLFIKGWTP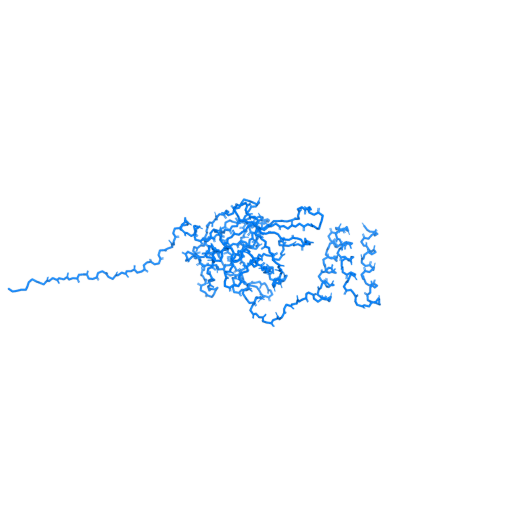TDDHGRSGNTFIAGSVRHGQFGWHDWDDDDPDPTTTITTGVVSNVCRNPVPPPHCPCALVNLLVVLQVQLVVCVVVLVLVSNLVSLVSSVVSDPDPVVCVVSVVSNVSSVVD

Sequence (276 aa):
MKKLLTILISLSFGQLLAQDAEKVYEKVNDAVVRIFTYHNDHTSHGQGSGVIIKDKGWVITNYHVLGDAEIIHAEHKGQHIKLDSIIAMDADKDVLILQLNKEFLDKFAKTIPTIKLGDSKKLKVGQKIYAIGSPYGFENTMTEGIISGLRTSFDSTKNFIQISAPISSGSSGGAVVNSKCELIGISTMVISGGTAQNLNFALQIDEVIKTSIAGKKPNTATKASLLNFYFQNGQKELYEKNYLSSIINFEKALQYLDHEESAAILYYYTGLAFIN